Protein AF-A0A9P7XEL8-F1 (afdb_monomer)

Mean predicted aligned error: 13.08 Å

Foldseek 3Di:
DDDDDDDDDDDDDDDDDDDDDDDPDDD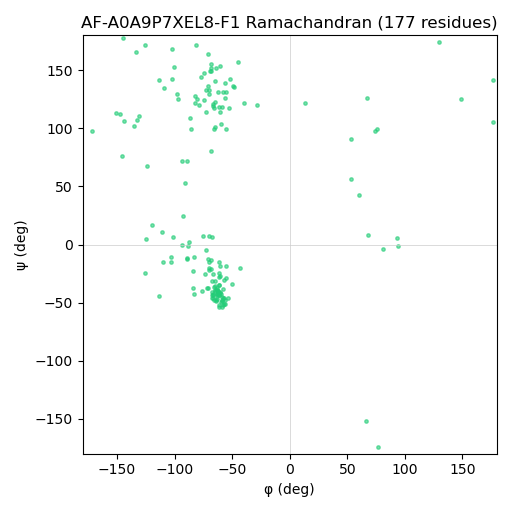DPPPDPDDDDDPVVVVVVCVVVVLLVLLVVQADQEDVRLVQQLVQFDPQLDGVPADQDAAAVADQPPGRNVVLVSNLSNLVCLQCVSYDVVSPNVVPVPCCRPVHPSSVVSSVSNVVNQVVQAFPDPCLVAVGCPDPDPRNRPGTHRGYNHD

Radius of gyration: 31.38 Å; Cα contacts (8 Å, |Δi|>4): 184; chains: 1; bounding box: 44×53×95 Å

Sequence (179 aa):
MMLSTSRWSNAKTAVVALLASVPAICASKSSKPSSSPSPASDLISLYKTRIPIIAEGYPVNGSEQLNIWINSFNSNGTYSGVDYTTGCTARTANWPAEVHWVDTVSLAAAYIDAYPHNASLTDKAPNDFIGNATVKNVTDSAMNYWFANDFTDLDCLDDGGTVGGNCTCGTPGFWNENW

pLDDT: mean 80.3, std 20.78, range [32.62, 98.56]

Nearest PDB structures (foldseek):
  7r2x-assembly1_A  TM=9.053E-01  e=2.436E-10  Paradendryphiella salina

Structure (mmCIF, N/CA/C/O backbone):
data_AF-A0A9P7XEL8-F1
#
_entry.id   AF-A0A9P7XEL8-F1
#
loop_
_atom_site.group_PDB
_atom_site.id
_atom_site.type_symbol
_atom_site.label_atom_id
_atom_site.label_alt_id
_atom_site.label_comp_id
_atom_site.label_asym_id
_atom_site.label_entity_id
_atom_site.label_seq_id
_atom_site.pdbx_PDB_ins_code
_atom_site.Cartn_x
_atom_site.Cartn_y
_atom_site.Cartn_z
_atom_site.occupancy
_atom_site.B_iso_or_equiv
_atom_site.auth_seq_id
_atom_site.auth_comp_id
_atom_site.auth_asym_id
_atom_site.auth_atom_id
_atom_site.pdbx_PDB_model_num
ATOM 1 N N . MET A 1 1 ? 17.011 27.500 -70.340 1.00 37.12 1 MET A N 1
ATOM 2 C CA . MET A 1 1 ? 17.299 26.642 -71.507 1.00 37.12 1 MET A CA 1
ATOM 3 C C . MET A 1 1 ? 16.587 25.316 -71.266 1.00 37.12 1 MET A C 1
ATOM 5 O O . MET A 1 1 ? 16.813 24.726 -70.224 1.00 37.12 1 MET A O 1
ATOM 9 N N . MET A 1 2 ? 15.693 24.949 -72.191 1.00 40.78 2 MET A N 1
ATOM 10 C CA . MET A 1 2 ? 14.882 23.717 -72.294 1.00 40.78 2 MET A CA 1
ATOM 11 C C . MET A 1 2 ? 13.677 23.511 -71.345 1.00 40.78 2 MET A C 1
ATOM 13 O O . MET A 1 2 ? 13.785 23.030 -70.225 1.00 40.78 2 MET A O 1
ATOM 17 N N . LEU A 1 3 ? 12.503 23.839 -71.905 1.00 40.12 3 LEU A N 1
ATOM 18 C CA . LEU A 1 3 ? 11.191 23.218 -71.677 1.00 40.12 3 LEU A CA 1
ATOM 19 C C . LEU A 1 3 ? 11.172 21.789 -72.257 1.00 40.12 3 LEU A C 1
ATOM 21 O O . LEU A 1 3 ? 11.767 21.595 -73.313 1.00 40.12 3 LEU A O 1
ATOM 25 N N . SER A 1 4 ? 10.409 20.851 -71.675 1.00 36.00 4 SER A N 1
ATOM 26 C CA . SER A 1 4 ? 9.722 19.765 -72.421 1.00 36.00 4 SER A CA 1
ATOM 27 C C . SER A 1 4 ? 8.777 18.988 -71.479 1.00 36.00 4 SER A C 1
ATOM 29 O O . SER A 1 4 ? 9.236 18.326 -70.560 1.00 36.00 4 SER A O 1
ATOM 31 N N . THR A 1 5 ? 7.473 19.283 -71.458 1.00 42.16 5 THR A N 1
ATOM 32 C CA . THR A 1 5 ? 6.347 18.616 -72.164 1.00 42.16 5 THR A CA 1
ATOM 33 C C . THR A 1 5 ? 5.995 17.183 -71.742 1.00 42.16 5 THR A C 1
ATOM 35 O O . THR A 1 5 ? 6.794 16.257 -71.827 1.00 42.16 5 THR A O 1
ATOM 38 N N . SER A 1 6 ? 4.710 17.054 -71.412 1.00 41.31 6 SER A N 1
ATOM 39 C CA . SER A 1 6 ? 3.854 15.880 -71.231 1.00 41.31 6 SER A CA 1
ATOM 40 C C . SER A 1 6 ? 3.966 14.783 -72.295 1.00 41.31 6 SER A C 1
ATOM 42 O O . SER A 1 6 ? 4.222 15.078 -73.460 1.00 41.31 6 SER A O 1
ATOM 44 N N . ARG A 1 7 ? 3.588 13.545 -71.922 1.00 42.78 7 ARG A N 1
ATOM 45 C CA . ARG A 1 7 ? 2.827 12.625 -72.794 1.00 42.78 7 ARG A CA 1
ATOM 46 C C . ARG A 1 7 ? 1.879 11.722 -71.997 1.00 42.78 7 ARG A C 1
ATOM 48 O O . ARG A 1 7 ? 2.302 10.820 -71.285 1.00 42.78 7 ARG A O 1
ATOM 55 N N . TRP A 1 8 ? 0.583 11.951 -72.192 1.00 32.62 8 TRP A N 1
ATOM 56 C CA . TRP A 1 8 ? -0.444 10.912 -72.156 1.00 32.62 8 TRP A CA 1
ATOM 57 C C . TRP A 1 8 ? -0.362 10.063 -73.429 1.00 32.62 8 TRP A C 1
ATOM 59 O O . TRP A 1 8 ? -0.090 10.607 -74.502 1.00 32.62 8 TRP A O 1
ATOM 69 N N . SER A 1 9 ? -0.685 8.771 -73.311 1.00 35.25 9 SER A N 1
ATOM 70 C CA . SER A 1 9 ? -1.666 8.025 -74.131 1.00 35.25 9 SER A CA 1
ATOM 71 C C . SER A 1 9 ? -1.256 6.557 -74.269 1.00 35.25 9 SER A C 1
ATOM 73 O O . SER A 1 9 ? -0.170 6.259 -74.757 1.00 35.25 9 SER A O 1
ATOM 75 N N . ASN A 1 10 ? -2.148 5.634 -73.899 1.00 37.50 10 ASN A N 1
ATOM 76 C CA . ASN A 1 10 ? -2.859 4.802 -74.879 1.00 37.50 10 ASN A CA 1
ATOM 77 C C . ASN A 1 10 ? -3.752 3.779 -74.168 1.00 37.50 10 ASN A C 1
ATOM 79 O O . ASN A 1 10 ? -3.291 2.759 -73.663 1.00 37.50 10 ASN A O 1
ATOM 83 N N . ALA A 1 11 ? -5.055 4.051 -74.195 1.00 42.00 11 ALA A N 1
ATOM 84 C CA . ALA A 1 11 ? -6.084 3.040 -74.038 1.00 42.00 11 ALA A CA 1
ATOM 85 C C . ALA A 1 11 ? -6.149 2.196 -75.321 1.00 42.00 11 ALA A C 1
ATOM 87 O O . ALA A 1 11 ? -6.208 2.743 -76.424 1.00 42.00 11 ALA A O 1
ATOM 88 N N . LYS A 1 12 ? -6.182 0.869 -75.181 1.00 40.25 12 LYS A N 1
ATOM 89 C CA . LYS A 1 12 ? -6.719 -0.028 -76.205 1.00 40.25 12 LYS A CA 1
ATOM 90 C C . LYS A 1 12 ? -7.683 -1.008 -75.557 1.00 40.25 12 LYS A C 1
ATOM 92 O O . LYS A 1 12 ? -7.306 -1.883 -74.789 1.00 40.25 12 LYS A O 1
ATOM 97 N N . THR A 1 13 ? -8.939 -0.784 -75.901 1.00 40.97 13 THR A N 1
ATOM 98 C CA . THR A 1 13 ? -10.106 -1.641 -75.762 1.00 40.97 13 THR A CA 1
ATOM 99 C C . THR A 1 13 ? -9.842 -3.052 -76.287 1.00 40.97 13 THR A C 1
ATOM 101 O O . THR A 1 13 ? -9.345 -3.209 -77.401 1.00 40.97 13 THR A O 1
ATOM 104 N N . ALA A 1 14 ? -10.284 -4.065 -75.543 1.00 42.06 14 ALA A N 1
ATOM 105 C CA . ALA A 1 14 ? -10.719 -5.336 -76.112 1.00 42.06 14 ALA A CA 1
ATOM 106 C C . ALA A 1 14 ? -11.899 -5.861 -75.284 1.00 42.06 14 ALA A C 1
ATOM 108 O O . ALA A 1 14 ? -11.748 -6.285 -74.142 1.00 42.06 14 ALA A O 1
ATOM 109 N N . VAL A 1 15 ? -13.088 -5.763 -75.877 1.00 40.22 15 VAL A N 1
ATOM 110 C CA . VAL A 1 15 ? -14.322 -6.400 -75.418 1.00 40.22 15 VAL A CA 1
ATOM 111 C C . VAL A 1 15 ? -14.286 -7.837 -75.923 1.00 40.22 15 VAL A C 1
ATOM 113 O O . VAL A 1 15 ? -14.216 -8.048 -77.131 1.00 40.22 15 VAL A O 1
ATOM 116 N N . VAL A 1 16 ? -14.366 -8.816 -75.025 1.00 42.72 16 VAL A N 1
ATOM 117 C CA . VAL A 1 16 ? -14.738 -10.188 -75.384 1.00 42.72 16 VAL A CA 1
ATOM 118 C C . VAL A 1 16 ? -15.785 -10.658 -74.384 1.00 42.72 16 VAL A C 1
ATOM 120 O O . VAL A 1 16 ? -15.494 -10.900 -73.216 1.00 42.72 16 VAL A O 1
ATOM 123 N N . ALA A 1 17 ? -17.022 -10.746 -74.864 1.00 43.41 17 ALA A N 1
ATOM 124 C CA . ALA A 1 17 ? -18.105 -11.445 -74.198 1.00 43.41 17 ALA A CA 1
ATOM 125 C C . ALA A 1 17 ? -17.989 -12.942 -74.514 1.00 43.41 17 ALA A C 1
ATOM 127 O O . ALA A 1 17 ? -17.931 -13.324 -75.682 1.00 43.41 17 ALA A O 1
ATOM 128 N N . LEU A 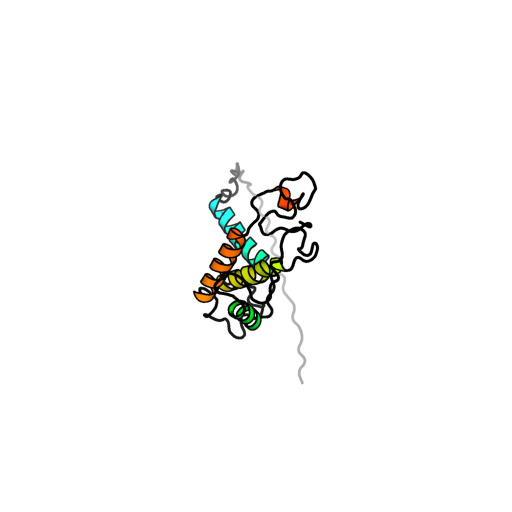1 18 ? -17.996 -13.779 -73.479 1.00 40.59 18 LEU A N 1
ATOM 129 C CA . LEU A 1 18 ? -18.208 -15.220 -73.588 1.00 40.59 18 LEU A CA 1
ATOM 130 C C . LEU A 1 18 ? -19.194 -15.633 -72.493 1.00 40.59 18 LEU A C 1
ATOM 132 O O . LEU A 1 18 ? -18.864 -15.714 -71.314 1.00 40.59 18 LEU A O 1
ATOM 136 N N . LEU A 1 19 ? -20.439 -15.835 -72.918 1.00 41.44 19 LEU A N 1
ATOM 137 C CA . LEU A 1 19 ? -21.469 -16.561 -72.188 1.00 41.44 19 LEU A CA 1
ATOM 138 C C . LEU A 1 19 ? -21.144 -18.056 -72.272 1.00 41.44 19 LEU A C 1
ATOM 140 O O . LEU A 1 19 ? -21.065 -18.571 -73.383 1.00 41.44 19 LEU A O 1
ATOM 144 N N . ALA A 1 20 ? -21.015 -18.744 -71.133 1.00 41.59 20 ALA A N 1
ATOM 145 C CA . ALA A 1 20 ? -21.653 -20.046 -70.894 1.00 41.59 20 ALA A CA 1
ATOM 146 C C . ALA A 1 20 ? -21.274 -20.666 -69.537 1.00 41.59 20 ALA A C 1
ATOM 148 O O . ALA A 1 20 ? -20.115 -20.705 -69.136 1.00 41.59 20 ALA A O 1
ATOM 149 N N . SER A 1 21 ? -22.294 -21.287 -68.940 1.00 45.59 21 SER A N 1
ATOM 150 C CA . SER A 1 21 ? -22.289 -22.290 -67.867 1.00 45.59 21 SER A CA 1
ATOM 151 C C . SER A 1 21 ? -22.018 -21.811 -66.436 1.00 45.59 21 SER A C 1
ATOM 153 O O . SER A 1 21 ? -20.892 -21.648 -65.983 1.00 45.59 21 SER A O 1
ATOM 155 N N . VAL A 1 22 ? -23.119 -21.661 -65.697 1.00 53.84 22 VAL A N 1
ATOM 156 C CA . VAL A 1 22 ? -23.159 -21.646 -64.233 1.00 53.84 22 VAL A CA 1
ATOM 157 C C . VAL A 1 22 ? -23.074 -23.099 -63.751 1.00 53.84 22 VAL A C 1
ATOM 159 O O . VAL A 1 22 ? -23.975 -23.876 -64.076 1.00 53.84 22 VAL A O 1
ATOM 162 N N . PRO A 1 23 ? -22.071 -23.500 -62.955 1.00 50.44 23 PRO A N 1
ATOM 163 C CA . PRO A 1 23 ? -22.206 -24.671 -62.111 1.00 50.44 23 PRO A CA 1
ATOM 164 C C . PRO A 1 23 ? -22.988 -24.268 -60.857 1.00 50.44 23 PRO A C 1
ATOM 166 O O . PRO A 1 23 ? -22.611 -23.344 -60.136 1.00 50.44 23 PRO A O 1
ATOM 169 N N . ALA A 1 24 ? -24.081 -24.977 -60.587 1.00 53.50 24 ALA A N 1
ATOM 170 C CA . ALA A 1 24 ? -24.737 -24.945 -59.290 1.00 53.50 24 ALA A CA 1
ATOM 171 C C . ALA A 1 24 ? -23.781 -25.543 -58.244 1.00 53.50 24 ALA A C 1
ATOM 173 O O . ALA A 1 24 ? -23.633 -26.760 -58.154 1.00 53.50 24 ALA A O 1
ATOM 174 N N . ILE A 1 25 ? -23.109 -24.692 -57.465 1.00 51.78 25 ILE A N 1
ATOM 175 C CA . ILE A 1 25 ? -22.385 -25.130 -56.270 1.00 51.78 25 ILE A CA 1
ATOM 176 C C . ILE A 1 25 ? -23.390 -25.150 -55.121 1.00 51.78 25 ILE A C 1
ATOM 178 O O . ILE A 1 25 ? -23.751 -24.123 -54.547 1.00 51.78 25 ILE A O 1
ATOM 182 N N . CYS A 1 26 ? -23.876 -26.354 -54.834 1.00 41.00 26 CYS A N 1
ATOM 183 C CA . CYS A 1 26 ? -24.632 -26.672 -53.637 1.00 41.00 26 CYS A CA 1
ATOM 184 C C . CYS A 1 26 ? -23.841 -26.311 -52.369 1.00 41.00 26 CYS A C 1
ATOM 186 O O . CYS A 1 26 ? -22.660 -26.622 -52.255 1.00 41.00 26 CYS A O 1
ATOM 188 N N . ALA A 1 27 ? -24.563 -25.751 -51.396 1.00 46.28 27 ALA A N 1
ATOM 189 C CA . ALA A 1 27 ? -24.280 -25.787 -49.963 1.00 46.28 27 ALA A CA 1
ATOM 190 C C . ALA A 1 27 ? -22.876 -25.332 -49.519 1.00 46.28 27 ALA A C 1
ATOM 192 O O . ALA A 1 27 ? -21.973 -26.135 -49.279 1.00 46.28 27 ALA A O 1
ATOM 193 N N . SER A 1 28 ? -22.744 -24.037 -49.228 1.00 46.53 28 SER A N 1
ATOM 194 C CA . SER A 1 28 ? -21.802 -23.583 -48.209 1.00 46.53 28 SER A CA 1
ATOM 195 C C . SER A 1 28 ? -22.184 -24.242 -46.880 1.00 46.53 28 SER A C 1
ATOM 197 O O . SER A 1 28 ? -23.149 -23.859 -46.218 1.00 46.53 28 SER A O 1
ATOM 199 N N . LYS A 1 29 ? -21.427 -25.271 -46.477 1.00 52.03 29 LYS A N 1
ATOM 200 C CA . LYS A 1 29 ? -21.385 -25.680 -45.073 1.00 52.03 29 LYS A CA 1
ATOM 201 C C . LYS A 1 29 ? -21.061 -24.419 -44.283 1.00 52.03 29 LYS A C 1
ATOM 203 O O . LYS A 1 29 ? -20.002 -23.831 -44.486 1.00 52.03 29 LYS A O 1
ATOM 208 N N . SER A 1 30 ? -21.981 -24.000 -43.419 1.00 51.97 30 SER A N 1
ATOM 209 C CA . SER A 1 30 ? -21.686 -23.026 -42.378 1.00 51.97 30 SER A CA 1
ATOM 210 C C . SER A 1 30 ? -20.514 -23.588 -41.576 1.00 51.97 30 SER A C 1
ATOM 212 O O . SER A 1 30 ? -20.674 -24.502 -40.766 1.00 51.97 30 SER A O 1
ATOM 214 N N . SER A 1 31 ? -19.302 -23.115 -41.868 1.00 55.50 31 SER A N 1
ATOM 215 C CA . SER A 1 31 ? -18.184 -23.274 -40.959 1.00 55.50 31 SER A CA 1
ATOM 216 C C . SER A 1 31 ? -18.553 -22.438 -39.747 1.00 55.50 31 SER A C 1
ATOM 218 O O . SER A 1 31 ? -18.467 -21.209 -39.778 1.00 55.50 31 SER A O 1
ATOM 220 N N . LYS A 1 32 ? -19.051 -23.125 -38.718 1.00 53.62 32 LYS A N 1
ATOM 221 C CA . LYS A 1 32 ? -19.232 -22.588 -37.374 1.00 53.62 32 LYS A CA 1
ATOM 222 C C . LYS A 1 32 ? -18.005 -21.718 -37.061 1.00 53.62 32 LYS A C 1
ATOM 224 O O . LYS A 1 32 ? -16.891 -22.239 -37.177 1.00 53.62 32 LYS A O 1
ATOM 229 N N . PRO A 1 33 ? -18.161 -20.419 -36.747 1.00 53.12 33 PRO A N 1
ATOM 230 C CA . PRO A 1 33 ? -17.018 -19.612 -36.379 1.00 53.12 33 PRO A CA 1
ATOM 231 C C . PRO A 1 33 ? -16.344 -20.265 -35.179 1.00 53.12 33 PRO A C 1
ATOM 233 O O . PRO A 1 33 ? -17.023 -20.687 -34.241 1.00 53.12 33 PRO A O 1
ATOM 236 N N . SER A 1 34 ? -15.028 -20.403 -35.326 1.00 56.91 34 SER A N 1
ATOM 237 C CA . SER A 1 34 ? -13.979 -20.513 -34.318 1.00 56.91 34 SER A CA 1
ATOM 238 C C . SER A 1 34 ? -14.450 -20.785 -32.890 1.00 56.91 34 SER A C 1
ATOM 240 O O . SER A 1 34 ? -15.170 -19.981 -32.305 1.00 56.91 34 SER A O 1
ATOM 242 N N . SER A 1 35 ? -13.959 -21.891 -32.324 1.00 62.22 35 SER A N 1
ATOM 243 C CA . SER A 1 35 ? -13.973 -22.197 -30.890 1.00 62.22 35 SER A CA 1
ATOM 244 C C . SER A 1 35 ? -13.945 -20.925 -30.043 1.00 62.22 35 SER A C 1
ATOM 246 O O . SER A 1 35 ? -12.997 -20.141 -30.150 1.00 62.22 35 SER A O 1
ATOM 248 N N . SER A 1 36 ? -14.979 -20.731 -29.222 1.00 66.62 36 SER A N 1
ATOM 249 C CA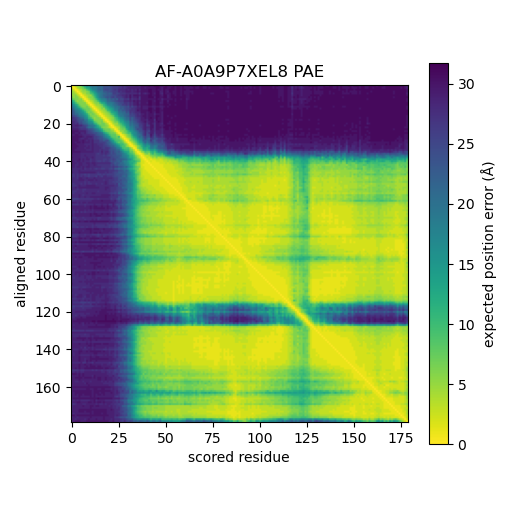 . SER A 1 36 ? -14.954 -19.743 -28.148 1.00 66.62 36 SER A CA 1
ATOM 250 C C . SER A 1 36 ? -13.653 -19.925 -27.361 1.00 66.62 36 SER A C 1
ATOM 252 O O . SER A 1 36 ? -13.282 -21.081 -27.107 1.00 66.62 36 SER A O 1
ATOM 254 N N . PRO A 1 37 ? -12.940 -18.836 -27.022 1.00 70.25 37 PRO A N 1
ATOM 255 C CA . PRO A 1 37 ? -11.740 -18.953 -26.218 1.00 70.25 37 PRO A CA 1
ATOM 256 C C . PRO A 1 37 ? -12.055 -19.759 -24.955 1.00 70.25 37 PRO A C 1
ATOM 258 O O . PRO A 1 37 ? -13.154 -19.709 -24.404 1.00 70.25 37 PRO A O 1
ATOM 261 N N . SER A 1 38 ? -11.106 -20.593 -24.543 1.00 83.44 38 SER A N 1
ATOM 262 C CA . SER A 1 38 ? -11.223 -21.302 -23.274 1.00 83.44 38 SER A CA 1
ATOM 263 C C . SER A 1 38 ? -11.311 -20.294 -22.117 1.00 83.44 38 SER A C 1
ATOM 265 O O . SER A 1 38 ? -10.698 -19.224 -22.208 1.00 83.44 38 SER A O 1
ATOM 267 N N . PRO A 1 39 ? -11.938 -20.658 -20.987 1.00 87.88 39 PRO A N 1
ATOM 268 C CA . PRO A 1 39 ? -11.899 -19.832 -19.782 1.00 87.88 39 PRO A CA 1
ATOM 269 C C . PRO A 1 39 ? -10.472 -19.406 -19.388 1.00 87.88 39 PRO A C 1
ATOM 271 O O . PRO A 1 39 ? -10.254 -18.287 -18.940 1.00 87.88 39 PRO A O 1
ATOM 274 N N . ALA A 1 40 ? -9.466 -20.257 -19.625 1.00 90.06 40 ALA A N 1
ATOM 275 C CA . ALA A 1 40 ? -8.065 -19.930 -19.359 1.00 90.06 40 ALA A CA 1
ATOM 276 C C . ALA A 1 40 ? -7.519 -18.817 -20.276 1.00 90.06 40 ALA A C 1
ATOM 278 O O . ALA A 1 40 ? -6.839 -17.906 -19.810 1.00 90.06 40 ALA A O 1
ATOM 279 N N . SER A 1 41 ? -7.824 -18.859 -21.576 1.00 90.44 41 SER A N 1
ATOM 280 C CA . SER A 1 41 ? -7.427 -17.795 -22.511 1.00 90.44 41 SER A CA 1
ATOM 281 C C . SER A 1 41 ? -8.154 -16.476 -22.245 1.00 90.44 41 SER A C 1
ATOM 283 O O . SER A 1 41 ? -7.559 -15.415 -22.440 1.00 90.44 41 SER A O 1
ATOM 285 N N . ASP A 1 42 ? -9.393 -16.530 -21.751 1.00 92.62 42 ASP A N 1
ATOM 286 C CA . ASP A 1 42 ? -10.127 -15.336 -21.322 1.00 92.62 42 ASP A CA 1
ATOM 287 C C . ASP A 1 42 ? -9.477 -14.697 -20.093 1.00 92.62 42 ASP A C 1
ATOM 289 O O . ASP A 1 42 ? -9.221 -13.495 -20.095 1.00 92.62 42 ASP A O 1
ATOM 293 N N . LEU A 1 43 ? -9.113 -15.493 -19.082 1.00 92.81 43 LEU A N 1
ATOM 294 C CA . LEU A 1 43 ? -8.405 -14.998 -17.896 1.00 92.81 43 LEU A CA 1
ATOM 295 C C . LEU A 1 43 ? -7.050 -14.375 -18.245 1.00 92.81 43 LEU A C 1
ATOM 297 O O . LEU A 1 43 ? -6.717 -13.313 -17.727 1.00 92.81 43 LEU A O 1
ATOM 301 N N . ILE A 1 44 ? -6.286 -14.983 -19.158 1.00 93.19 44 ILE A N 1
ATOM 302 C CA . ILE A 1 44 ? -5.022 -14.405 -19.643 1.00 93.19 44 ILE A CA 1
ATOM 303 C C . ILE A 1 44 ? -5.272 -13.067 -20.346 1.00 93.19 44 ILE A C 1
ATOM 305 O O . ILE A 1 44 ? -4.493 -12.128 -20.180 1.00 93.19 44 ILE A O 1
ATOM 309 N N . SER A 1 45 ? -6.343 -12.972 -21.133 1.00 93.00 45 SER A N 1
ATOM 310 C CA . SER A 1 45 ? -6.690 -11.742 -21.850 1.00 93.00 45 SER A CA 1
ATOM 311 C C . SER A 1 45 ? -7.102 -10.642 -20.871 1.00 93.00 45 SER A C 1
ATOM 313 O O . SER A 1 45 ? -6.578 -9.534 -20.945 1.00 93.00 45 SER A O 1
ATOM 315 N N . LEU A 1 46 ? -7.951 -10.968 -19.890 1.00 92.81 46 LEU A N 1
ATOM 316 C CA . LEU A 1 46 ? -8.322 -10.062 -18.803 1.00 92.81 46 LEU A CA 1
ATOM 317 C C . LEU A 1 46 ? -7.101 -9.602 -18.013 1.00 92.81 46 LEU A C 1
ATOM 319 O O . LEU A 1 46 ? -6.960 -8.407 -17.788 1.00 92.81 46 LEU A O 1
ATOM 323 N N . TYR A 1 47 ? -6.202 -10.512 -17.640 1.00 90.50 47 TYR A N 1
ATOM 324 C CA . TYR A 1 47 ? -4.972 -10.171 -16.928 1.00 90.50 47 TYR A CA 1
ATOM 325 C C . TYR A 1 47 ? -4.129 -9.161 -17.718 1.00 90.50 47 TYR A C 1
ATOM 327 O O . TYR A 1 47 ? -3.786 -8.098 -17.204 1.00 90.50 47 TYR A O 1
ATOM 335 N N . LYS A 1 48 ? -3.864 -9.452 -18.999 1.00 89.56 48 LYS A N 1
ATOM 336 C CA . LYS A 1 48 ? -3.064 -8.583 -19.876 1.00 89.56 48 LYS A CA 1
ATOM 337 C C . LYS A 1 48 ? -3.683 -7.204 -20.079 1.00 89.56 48 LYS A C 1
ATOM 339 O O . LYS A 1 48 ? -2.949 -6.235 -20.215 1.00 89.56 48 LYS A O 1
ATOM 344 N N . THR A 1 49 ? -5.009 -7.110 -20.121 1.00 91.69 49 THR A N 1
ATOM 345 C CA . THR A 1 49 ? -5.698 -5.830 -20.314 1.00 91.69 49 THR A CA 1
ATOM 346 C C . THR A 1 49 ? -5.869 -5.060 -19.007 1.00 91.69 49 THR A C 1
ATOM 348 O O . THR A 1 49 ? -5.762 -3.841 -19.006 1.00 91.69 49 THR A O 1
ATOM 351 N N . ARG A 1 50 ? -6.136 -5.737 -17.886 1.00 93.75 50 ARG A N 1
ATOM 352 C CA . ARG A 1 50 ? -6.464 -5.077 -16.615 1.00 93.75 50 ARG A CA 1
ATOM 353 C C . ARG A 1 50 ? -5.251 -4.491 -15.913 1.00 93.75 50 ARG A C 1
ATOM 355 O O . ARG A 1 50 ? -5.370 -3.400 -15.376 1.00 93.75 50 ARG A O 1
ATOM 362 N N . ILE A 1 51 ? -4.114 -5.183 -15.922 1.00 91.88 51 ILE A N 1
ATOM 363 C CA . ILE A 1 51 ? -2.926 -4.741 -15.181 1.00 91.88 51 ILE A CA 1
ATOM 364 C C . ILE A 1 51 ? -2.427 -3.354 -15.636 1.00 91.88 51 ILE A C 1
ATOM 366 O O . ILE A 1 51 ? -2.281 -2.494 -14.770 1.00 91.88 51 ILE A O 1
ATOM 370 N N . PRO A 1 52 ? -2.250 -3.070 -16.944 1.00 87.81 52 PRO A N 1
ATOM 371 C CA . PRO A 1 52 ? -1.842 -1.735 -17.386 1.00 87.81 52 PRO A CA 1
ATOM 372 C C . PRO A 1 52 ? -2.875 -0.653 -17.050 1.00 87.81 52 PRO A C 1
ATOM 374 O O . PRO A 1 52 ? -2.504 0.424 -16.605 1.00 87.81 52 PRO A O 1
ATOM 377 N N . ILE A 1 53 ? -4.175 -0.956 -17.181 1.00 90.88 53 ILE A N 1
ATOM 378 C CA . ILE A 1 53 ? -5.258 -0.015 -16.835 1.00 90.88 53 ILE A CA 1
ATOM 379 C C . ILE A 1 53 ? -5.222 0.341 -15.346 1.00 90.88 53 ILE A C 1
ATOM 381 O O . ILE A 1 53 ? -5.435 1.492 -14.978 1.00 90.88 53 ILE A O 1
ATOM 385 N N . ILE A 1 54 ? -4.962 -0.643 -14.481 1.00 91.25 54 ILE A N 1
ATOM 386 C CA . ILE A 1 54 ? -4.801 -0.397 -13.047 1.00 91.25 54 ILE A CA 1
ATOM 387 C C . ILE A 1 54 ? -3.573 0.485 -12.820 1.00 91.25 54 ILE A C 1
ATOM 389 O O . ILE A 1 54 ? -3.697 1.499 -12.147 1.00 91.25 54 ILE A O 1
ATOM 393 N N . ALA A 1 55 ? -2.424 0.154 -13.416 1.00 90.00 55 ALA A N 1
ATOM 394 C CA . ALA A 1 55 ? -1.199 0.942 -13.271 1.00 90.00 55 ALA A CA 1
ATOM 395 C C . ALA A 1 55 ? -1.373 2.403 -13.731 1.00 90.00 55 ALA A C 1
ATOM 397 O O . ALA A 1 55 ? -0.889 3.316 -13.068 1.00 90.00 55 ALA A O 1
ATOM 398 N N . GLU A 1 56 ? -2.118 2.650 -14.812 1.00 87.94 56 GLU A N 1
ATOM 399 C CA . GLU A 1 56 ? -2.454 4.002 -15.286 1.00 87.94 56 GLU A CA 1
ATOM 400 C C . GLU A 1 56 ? -3.268 4.822 -14.268 1.00 87.94 56 GLU A C 1
ATOM 402 O O . GLU A 1 56 ? -3.156 6.048 -14.247 1.00 87.94 56 GLU A O 1
ATOM 407 N N . GLY A 1 57 ? -4.048 4.168 -13.400 1.00 90.31 57 GLY A N 1
ATOM 408 C CA . GLY A 1 57 ? -4.773 4.816 -12.303 1.00 90.31 57 GLY A CA 1
ATOM 409 C C . GLY A 1 57 ? -3.874 5.336 -11.175 1.00 90.31 57 GLY A C 1
ATOM 410 O O . GLY A 1 57 ? -4.318 6.163 -10.383 1.00 90.31 57 GLY A O 1
ATOM 411 N N . TYR A 1 58 ? -2.611 4.902 -11.132 1.00 90.81 58 TYR A N 1
ATOM 412 C CA . TYR A 1 58 ? -1.621 5.277 -10.119 1.00 90.81 58 TYR A CA 1
ATOM 413 C C . TYR A 1 58 ? -0.370 5.863 -10.788 1.00 90.81 58 TYR A C 1
ATOM 415 O O . TYR A 1 58 ? 0.691 5.233 -10.793 1.00 90.81 58 TYR A O 1
ATOM 423 N N . PRO A 1 59 ? -0.473 7.046 -11.419 1.00 86.31 59 PRO A N 1
ATOM 424 C CA . PRO A 1 59 ? 0.630 7.624 -12.170 1.00 86.31 59 PRO A CA 1
ATOM 425 C C . PRO A 1 59 ? 1.813 7.970 -11.261 1.00 86.31 59 PRO A C 1
ATOM 427 O O . PRO A 1 59 ? 1.646 8.520 -10.172 1.00 86.31 59 PRO A O 1
ATOM 430 N N . VAL A 1 60 ? 3.021 7.714 -11.761 1.00 84.31 60 VAL A N 1
ATOM 431 C CA . VAL A 1 60 ? 4.283 8.040 -11.084 1.00 84.31 60 VAL A CA 1
ATOM 43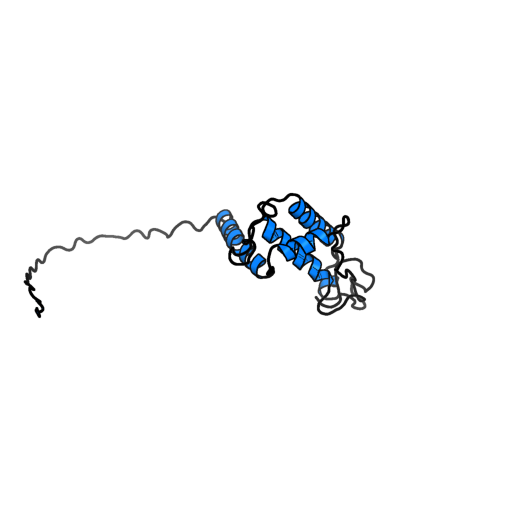2 C C . VAL A 1 60 ? 5.047 9.114 -11.844 1.00 84.31 60 VAL A C 1
ATOM 434 O O . VAL A 1 60 ? 5.121 9.105 -13.073 1.00 84.31 60 VAL A O 1
ATOM 437 N N . ASN A 1 61 ? 5.673 10.024 -11.106 1.00 84.81 61 ASN A N 1
ATOM 438 C CA . ASN A 1 61 ? 6.558 11.062 -11.625 1.00 84.81 61 ASN A CA 1
ATOM 439 C C . ASN A 1 61 ? 8.016 10.569 -11.665 1.00 84.81 61 ASN A C 1
ATOM 441 O O . ASN A 1 61 ? 8.929 11.175 -11.107 1.00 84.81 61 ASN A O 1
ATOM 445 N N . GLY A 1 62 ? 8.207 9.412 -12.296 1.00 79.81 62 GLY A N 1
ATOM 446 C CA . GLY A 1 62 ? 9.501 8.772 -12.503 1.00 79.81 62 GLY A CA 1
ATOM 447 C C . GLY A 1 62 ? 10.108 8.052 -11.296 1.00 79.81 62 GLY A C 1
ATOM 448 O O . GLY A 1 62 ? 9.489 7.870 -10.248 1.00 79.81 62 GLY A O 1
ATOM 449 N N . SER A 1 63 ? 11.343 7.577 -11.476 1.00 83.75 63 SER A N 1
ATOM 450 C CA . SER A 1 63 ? 12.012 6.653 -10.545 1.00 83.75 63 SER A CA 1
ATOM 451 C C . SER A 1 63 ? 12.403 7.275 -9.201 1.00 83.75 63 SER A C 1
ATOM 453 O O . SER A 1 63 ? 12.555 6.554 -8.214 1.00 83.75 63 SER A O 1
ATOM 455 N N . GLU A 1 64 ? 12.544 8.599 -9.124 1.00 85.88 64 GLU A N 1
ATOM 456 C CA . GLU A 1 64 ? 12.816 9.308 -7.869 1.00 85.88 64 GLU A CA 1
ATOM 457 C C . GLU A 1 64 ? 11.667 9.134 -6.869 1.00 85.88 64 GLU A C 1
ATOM 459 O O . GLU A 1 64 ? 11.910 8.820 -5.704 1.00 85.88 64 GLU A O 1
ATOM 464 N N . GLN A 1 65 ? 10.418 9.230 -7.334 1.00 88.50 65 GLN A N 1
ATOM 465 C CA . GLN A 1 65 ? 9.242 9.041 -6.487 1.00 88.50 65 GLN A CA 1
ATOM 466 C C . GLN A 1 65 ? 9.166 7.616 -5.920 1.00 88.50 65 GLN A C 1
ATOM 468 O O . GLN A 1 65 ? 8.937 7.441 -4.726 1.00 88.50 65 GLN A O 1
ATOM 473 N N . LEU A 1 66 ? 9.449 6.601 -6.743 1.00 90.19 66 LEU A N 1
ATOM 474 C CA . LEU A 1 66 ? 9.507 5.206 -6.290 1.00 90.19 66 LEU A CA 1
ATOM 475 C C . LEU A 1 66 ? 10.566 5.007 -5.195 1.00 90.19 66 LEU A C 1
ATOM 477 O O . LEU A 1 66 ? 10.314 4.341 -4.192 1.00 90.19 66 LEU A O 1
ATOM 481 N N . ASN A 1 67 ? 11.741 5.622 -5.355 1.00 90.75 67 ASN A N 1
ATOM 482 C CA . ASN A 1 67 ? 12.797 5.565 -4.345 1.00 90.75 67 ASN A CA 1
ATOM 483 C C . ASN A 1 67 ? 12.400 6.268 -3.043 1.00 90.75 67 ASN A C 1
ATOM 485 O O . ASN A 1 67 ? 12.754 5.786 -1.969 1.00 90.75 67 ASN A O 1
ATOM 489 N N . ILE A 1 68 ? 11.656 7.377 -3.110 1.00 92.88 68 ILE A N 1
ATOM 490 C CA . ILE A 1 68 ? 11.116 8.044 -1.916 1.00 92.88 68 ILE A CA 1
ATOM 491 C C . ILE A 1 68 ? 10.226 7.079 -1.126 1.00 92.88 68 ILE A C 1
ATOM 493 O O . ILE A 1 68 ? 10.393 6.972 0.087 1.00 92.88 68 ILE A O 1
ATOM 497 N N . TRP A 1 69 ? 9.343 6.336 -1.795 1.00 94.81 69 TRP A N 1
ATOM 498 C CA . TRP A 1 69 ? 8.459 5.367 -1.138 1.00 94.81 69 TRP A CA 1
ATOM 499 C C . TRP A 1 69 ? 9.207 4.174 -0.542 1.00 94.81 69 TRP A C 1
ATOM 501 O O . TRP A 1 69 ? 8.928 3.771 0.583 1.00 94.81 69 TRP A O 1
ATOM 511 N N . ILE A 1 70 ? 10.209 3.637 -1.244 1.00 94.88 70 ILE A N 1
ATOM 512 C CA . ILE A 1 70 ? 11.066 2.577 -0.689 1.00 94.88 70 ILE A CA 1
ATOM 513 C C . ILE A 1 70 ? 11.803 3.077 0.558 1.00 94.88 70 ILE A C 1
ATOM 515 O O . ILE A 1 70 ? 11.871 2.369 1.558 1.00 94.88 70 ILE A O 1
ATOM 519 N N . ASN A 1 71 ? 12.335 4.299 0.517 1.00 95.31 71 ASN A N 1
ATOM 520 C CA . ASN A 1 71 ? 13.093 4.876 1.626 1.00 95.31 71 ASN A CA 1
ATOM 521 C C . ASN A 1 71 ? 12.211 5.290 2.810 1.00 95.31 71 ASN A C 1
ATOM 523 O O . ASN A 1 71 ? 12.703 5.352 3.935 1.00 95.31 71 ASN A O 1
ATOM 527 N N . SER A 1 72 ? 10.931 5.591 2.578 1.00 97.06 72 SER A N 1
ATOM 528 C CA . SER A 1 72 ? 9.983 5.916 3.643 1.00 97.06 72 SER A CA 1
ATOM 529 C C . SER A 1 72 ? 9.382 4.669 4.301 1.00 97.06 72 SER A C 1
ATOM 531 O O . SER A 1 72 ? 8.742 4.803 5.348 1.00 97.06 72 SER A O 1
ATOM 533 N N . PHE A 1 73 ? 9.589 3.479 3.728 1.00 97.94 73 PHE A N 1
ATOM 534 C CA . PHE A 1 73 ? 9.061 2.223 4.242 1.00 97.94 73 PHE A CA 1
ATOM 535 C C . PHE A 1 73 ? 9.747 1.789 5.543 1.00 97.94 73 PHE A C 1
ATOM 537 O O . PHE A 1 73 ? 10.971 1.748 5.666 1.00 97.94 73 PHE A O 1
ATOM 544 N N . ASN A 1 74 ? 8.932 1.409 6.517 1.00 97.94 74 ASN A N 1
ATOM 545 C CA . ASN A 1 74 ? 9.349 0.966 7.834 1.00 97.94 74 ASN A CA 1
ATOM 546 C C . ASN A 1 74 ? 9.310 -0.561 7.922 1.00 97.94 74 ASN A C 1
ATOM 548 O O . ASN A 1 74 ? 8.479 -1.231 7.311 1.00 97.94 74 ASN A O 1
ATOM 552 N N . SER A 1 75 ? 10.148 -1.130 8.789 1.00 96.62 75 SER A N 1
ATOM 553 C CA . SER A 1 75 ? 10.222 -2.582 9.004 1.00 96.62 75 SER A CA 1
ATOM 554 C C . SER A 1 75 ? 8.930 -3.222 9.530 1.00 96.62 75 SER A C 1
ATOM 556 O O . SER A 1 75 ? 8.801 -4.441 9.485 1.00 96.62 75 SER A O 1
ATOM 558 N N . ASN A 1 76 ? 7.979 -2.426 10.026 1.00 96.56 76 ASN A N 1
ATOM 559 C CA . ASN A 1 76 ? 6.671 -2.892 10.489 1.00 96.56 76 ASN A CA 1
ATOM 560 C C . ASN A 1 76 ? 5.603 -2.957 9.380 1.00 96.56 76 ASN A C 1
ATOM 562 O O . ASN A 1 76 ? 4.460 -3.275 9.692 1.00 96.56 76 ASN A O 1
ATOM 566 N N . GLY A 1 77 ? 5.944 -2.639 8.127 1.00 98.00 77 GLY A N 1
ATOM 567 C CA . GLY A 1 77 ? 4.996 -2.647 7.011 1.00 98.00 77 GLY A CA 1
ATOM 568 C C . GLY A 1 77 ? 4.316 -1.307 6.711 1.00 98.00 77 GLY A C 1
ATOM 569 O O . GLY A 1 77 ? 3.439 -1.258 5.857 1.00 98.00 77 GLY A O 1
ATOM 570 N N . THR A 1 78 ? 4.705 -0.222 7.386 1.00 98.25 78 THR A N 1
ATOM 571 C CA . THR A 1 78 ? 4.128 1.125 7.192 1.00 98.25 78 THR A CA 1
ATOM 572 C C . THR A 1 78 ? 5.031 2.035 6.362 1.00 98.25 78 THR A C 1
ATOM 574 O O . THR A 1 78 ? 6.214 1.763 6.196 1.00 98.25 78 THR A O 1
ATOM 577 N N . TYR A 1 79 ? 4.498 3.175 5.925 1.00 98.31 79 TYR A N 1
ATOM 578 C CA . TYR A 1 79 ? 5.261 4.280 5.332 1.00 98.31 79 TYR A CA 1
ATOM 579 C C . TYR A 1 79 ? 5.311 5.476 6.294 1.00 98.31 79 TYR A C 1
ATOM 581 O O . TYR A 1 79 ? 4.291 5.868 6.859 1.00 98.31 79 TYR A O 1
ATOM 589 N N . SER A 1 80 ? 6.487 6.084 6.464 1.00 95.25 80 SER A N 1
ATOM 590 C CA . SER A 1 80 ? 6.788 7.135 7.461 1.00 95.25 80 SER A CA 1
ATOM 591 C C . SER A 1 80 ? 6.137 8.513 7.230 1.00 95.25 80 SER A C 1
ATOM 593 O O . SER A 1 80 ? 6.406 9.445 7.983 1.00 95.25 80 SER A O 1
ATOM 595 N N . GLY A 1 81 ? 5.241 8.655 6.254 1.00 93.56 81 GLY A N 1
ATOM 596 C CA . GLY A 1 81 ? 4.454 9.875 6.014 1.00 93.56 81 GLY A CA 1
ATOM 597 C C . GLY A 1 81 ? 2.942 9.648 5.978 1.00 93.56 81 GLY A C 1
ATOM 598 O O . GLY A 1 81 ? 2.200 10.579 5.675 1.00 93.56 81 GLY A O 1
ATOM 599 N N . VAL A 1 82 ? 2.489 8.424 6.257 1.00 97.31 82 VAL A N 1
ATOM 600 C CA . VAL A 1 82 ? 1.076 8.049 6.182 1.00 97.31 82 VAL A CA 1
ATOM 601 C C . VAL A 1 82 ? 0.458 8.101 7.575 1.00 97.31 82 VAL A C 1
ATOM 603 O O . VAL A 1 82 ? 0.989 7.534 8.530 1.00 97.31 82 VAL A O 1
ATOM 606 N N . ASP A 1 83 ? -0.675 8.791 7.680 1.00 97.06 83 ASP A N 1
ATOM 607 C CA . ASP A 1 83 ? -1.503 8.805 8.882 1.00 97.06 83 ASP A CA 1
ATOM 608 C C . ASP A 1 83 ? -2.474 7.617 8.842 1.00 97.06 83 ASP A C 1
ATOM 610 O O . ASP A 1 83 ? -3.411 7.587 8.045 1.00 97.06 83 ASP A O 1
ATOM 614 N N . TYR A 1 84 ? -2.215 6.634 9.708 1.00 96.81 84 TYR A N 1
ATOM 615 C CA . TYR A 1 84 ? -3.000 5.405 9.859 1.00 96.81 84 TYR A CA 1
ATOM 616 C C . TYR A 1 84 ? -4.092 5.526 10.937 1.00 96.81 84 TYR A C 1
ATOM 618 O O . TYR A 1 84 ? -4.486 4.521 11.523 1.00 96.81 84 TYR A O 1
ATOM 626 N N . THR A 1 85 ? -4.565 6.735 11.259 1.00 96.19 85 THR A N 1
ATOM 627 C CA . THR A 1 85 ? -5.723 6.908 12.153 1.00 96.19 85 THR A CA 1
ATOM 628 C C . THR A 1 85 ? -6.962 6.258 11.530 1.00 96.19 85 THR A C 1
ATOM 630 O O . THR A 1 85 ? -7.257 6.505 10.360 1.00 96.19 85 THR A O 1
ATOM 633 N N . THR A 1 86 ? -7.689 5.445 12.301 1.00 95.19 86 THR A N 1
ATOM 634 C CA . THR A 1 86 ? -8.843 4.648 11.842 1.00 95.19 86 THR A CA 1
ATOM 635 C C . THR A 1 86 ? -10.091 4.903 12.690 1.00 95.19 86 THR A C 1
ATOM 637 O O . THR A 1 86 ? -10.038 5.583 13.717 1.00 95.19 86 THR A O 1
ATOM 640 N N . GLY A 1 87 ? -11.227 4.367 12.250 1.00 94.69 87 GLY A N 1
ATOM 641 C CA . GLY A 1 87 ? -12.518 4.488 12.914 1.00 94.69 87 GLY A CA 1
ATOM 642 C C . GLY A 1 87 ? -13.058 5.914 12.929 1.00 94.69 87 GLY A C 1
ATOM 643 O O . GLY A 1 87 ? -12.739 6.726 12.063 1.00 94.69 87 GLY A O 1
ATOM 644 N N . CYS A 1 88 ? -13.868 6.242 13.935 1.00 94.62 88 CYS A N 1
ATOM 645 C CA . CYS A 1 88 ? -14.539 7.548 14.023 1.00 94.62 88 CYS A CA 1
ATOM 646 C C . CYS A 1 88 ? -13.594 8.733 14.287 1.00 94.62 88 CYS A C 1
ATOM 648 O O . CYS A 1 88 ? -14.000 9.886 14.190 1.00 94.62 88 CYS A O 1
ATOM 650 N N . THR A 1 89 ? -12.337 8.489 14.672 1.00 95.06 89 THR A N 1
ATOM 651 C CA . THR A 1 89 ? -11.335 9.562 14.799 1.00 95.06 89 THR A CA 1
ATOM 652 C C . THR A 1 89 ? -10.582 9.806 13.496 1.00 95.06 89 THR A C 1
ATOM 654 O O . THR A 1 89 ? -9.887 10.819 13.376 1.00 95.06 89 THR A O 1
ATOM 657 N N . ALA A 1 90 ? -10.707 8.901 12.521 1.00 95.12 90 ALA A N 1
ATOM 658 C CA . ALA A 1 90 ? -10.127 9.078 11.207 1.00 95.12 90 ALA A CA 1
ATOM 659 C C . ALA A 1 90 ? -10.821 10.200 10.448 1.00 95.12 90 ALA A C 1
ATOM 661 O O . ALA A 1 90 ? -11.990 10.528 10.646 1.00 95.12 90 ALA A O 1
ATOM 662 N N . ARG A 1 91 ? -10.090 10.771 9.497 1.00 92.56 91 ARG A N 1
ATOM 663 C CA . ARG A 1 91 ? -10.684 11.707 8.552 1.00 92.56 91 ARG A CA 1
ATOM 664 C C . ARG A 1 91 ? -11.679 10.964 7.666 1.00 92.56 91 ARG A C 1
ATOM 666 O O . ARG A 1 91 ? -11.290 10.060 6.933 1.00 92.56 91 ARG A O 1
ATOM 673 N N . THR A 1 92 ? -12.930 11.406 7.703 1.00 89.31 92 THR A N 1
ATOM 674 C CA . THR A 1 92 ? -14.046 10.905 6.892 1.00 89.31 92 THR A CA 1
ATOM 675 C C . THR A 1 92 ? -13.740 11.039 5.392 1.00 89.31 92 THR A C 1
ATOM 677 O O . THR A 1 92 ? -13.753 10.068 4.649 1.00 89.31 92 THR A O 1
ATOM 680 N N . ALA A 1 93 ? -13.343 12.231 4.939 1.00 87.62 93 ALA A N 1
ATOM 681 C CA . ALA A 1 93 ? -12.989 12.471 3.539 1.00 87.62 93 ALA A CA 1
ATOM 682 C C . ALA A 1 93 ? -11.470 12.521 3.315 1.00 87.62 93 ALA A C 1
ATOM 684 O O . ALA A 1 93 ? -10.732 13.137 4.100 1.00 87.62 93 ALA A O 1
ATOM 685 N N . ASN A 1 94 ? -11.032 11.973 2.174 1.00 88.38 94 ASN A N 1
ATOM 686 C CA . ASN A 1 94 ? -9.624 11.870 1.777 1.00 88.38 94 ASN A CA 1
ATOM 687 C C . ASN A 1 94 ? -8.800 11.192 2.881 1.00 88.38 94 ASN A C 1
ATOM 689 O O . ASN A 1 94 ? -7.890 11.807 3.449 1.00 88.38 94 ASN A O 1
ATOM 693 N N . TRP A 1 95 ? -9.213 9.976 3.253 1.00 93.19 95 TRP A N 1
ATOM 694 C CA . TRP A 1 95 ? -8.630 9.224 4.355 1.00 93.19 95 TRP A CA 1
ATOM 695 C C . TRP A 1 95 ? -7.140 8.963 4.085 1.00 93.19 95 TRP A C 1
ATOM 697 O O . TRP A 1 95 ? -6.813 8.251 3.137 1.00 93.19 95 TRP A O 1
ATOM 707 N N . PRO A 1 96 ? -6.214 9.533 4.881 1.00 95.56 96 PRO A N 1
ATOM 708 C CA . PRO A 1 96 ? -4.793 9.496 4.542 1.00 95.56 96 PRO A CA 1
ATOM 709 C C . PRO A 1 96 ? -4.197 8.091 4.453 1.00 95.56 96 PRO A C 1
ATOM 711 O O . PRO A 1 96 ? -3.216 7.910 3.735 1.00 95.56 96 PRO A O 1
ATOM 714 N N . ALA A 1 97 ? -4.782 7.105 5.139 1.00 96.06 97 ALA A N 1
ATOM 715 C C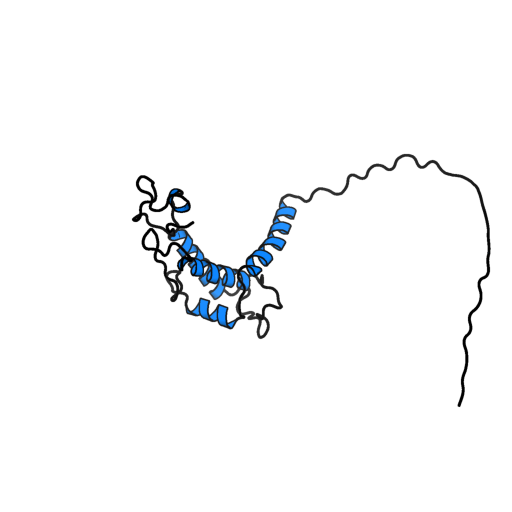A . ALA A 1 97 ? -4.314 5.727 5.074 1.00 96.06 97 ALA A CA 1
ATOM 716 C C . ALA A 1 97 ? -4.380 5.156 3.647 1.00 96.06 97 ALA A C 1
ATOM 718 O O . ALA A 1 97 ? -3.547 4.325 3.307 1.00 96.06 97 ALA A O 1
ATOM 719 N N . GLU A 1 98 ? -5.277 5.645 2.777 1.00 93.38 98 GLU A N 1
ATOM 720 C CA . GLU A 1 98 ? -5.356 5.238 1.364 1.00 93.38 98 GLU A CA 1
ATOM 721 C C . GLU A 1 98 ? -4.022 5.428 0.617 1.00 93.38 98 GLU A C 1
ATOM 723 O O . GLU A 1 98 ? -3.694 4.650 -0.280 1.00 93.38 98 GLU A O 1
ATOM 728 N N . VAL A 1 99 ? -3.193 6.398 1.031 1.00 95.50 99 VAL A N 1
ATOM 729 C CA . VAL A 1 99 ? -1.855 6.625 0.454 1.00 95.50 99 VAL A CA 1
ATOM 730 C C . VAL A 1 99 ? -0.975 5.376 0.556 1.00 95.50 99 VAL A C 1
ATOM 732 O O . VAL A 1 99 ? -0.176 5.123 -0.341 1.00 95.50 99 VAL A O 1
ATOM 735 N N . HIS A 1 100 ? -1.166 4.537 1.580 1.00 97.56 100 HIS A N 1
ATOM 736 C CA . HIS A 1 100 ? -0.496 3.240 1.671 1.00 97.56 100 HIS A CA 1
ATOM 737 C C . HIS A 1 100 ? -0.714 2.397 0.407 1.00 97.56 100 HIS A C 1
ATOM 739 O O . HIS A 1 100 ? 0.237 1.826 -0.128 1.00 97.56 100 HIS A O 1
ATOM 745 N N . TRP A 1 101 ? -1.954 2.323 -0.088 1.00 95.69 101 TRP A N 1
ATOM 746 C CA . TRP A 1 101 ? -2.274 1.577 -1.302 1.00 95.69 101 TRP A CA 1
ATOM 747 C C . TRP A 1 101 ? -1.760 2.264 -2.555 1.00 95.69 101 TRP A C 1
ATOM 749 O O . TRP A 1 101 ? -1.267 1.573 -3.444 1.00 95.69 101 TRP A O 1
ATOM 759 N N . VAL A 1 102 ? -1.817 3.596 -2.616 1.00 95.06 102 VAL A N 1
ATOM 760 C CA . VAL A 1 102 ? -1.251 4.363 -3.736 1.00 95.06 102 VAL A CA 1
ATOM 761 C C . VAL A 1 102 ? 0.232 4.031 -3.916 1.00 95.06 102 VAL A C 1
ATOM 763 O O . VAL A 1 102 ? 0.648 3.642 -5.010 1.00 95.06 102 VAL A O 1
ATOM 766 N N . ASP A 1 103 ? 1.013 4.100 -2.841 1.00 96.50 103 ASP A N 1
ATOM 767 C CA . ASP A 1 103 ? 2.451 3.829 -2.867 1.00 96.50 103 ASP A CA 1
ATOM 768 C C . ASP A 1 103 ? 2.728 2.337 -3.162 1.00 96.50 103 ASP A C 1
ATOM 770 O O . ASP A 1 103 ? 3.563 1.997 -4.007 1.00 96.50 103 ASP A O 1
ATOM 774 N N . THR A 1 104 ? 1.976 1.429 -2.526 1.00 97.38 104 THR A N 1
ATOM 775 C CA . THR A 1 104 ? 2.146 -0.032 -2.663 1.00 97.38 104 THR A CA 1
ATOM 776 C C . THR A 1 104 ? 1.821 -0.530 -4.070 1.00 97.38 104 THR A C 1
ATOM 778 O O . THR A 1 104 ? 2.611 -1.279 -4.653 1.00 97.38 104 THR A O 1
ATOM 781 N N . VAL A 1 105 ? 0.680 -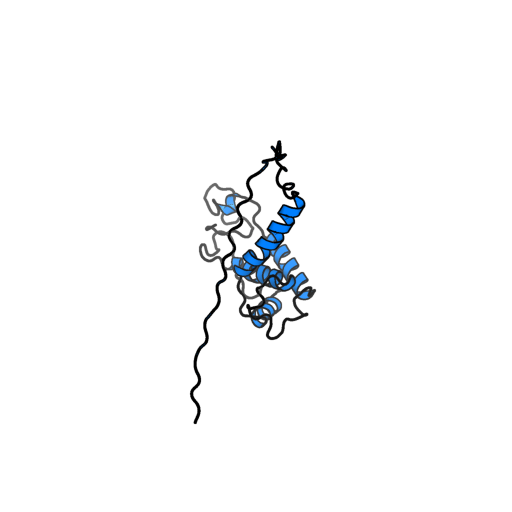0.117 -4.637 1.00 95.94 105 VAL A N 1
ATOM 782 C CA . VAL A 1 105 ? 0.261 -0.495 -5.998 1.00 95.94 105 VAL A CA 1
ATOM 783 C C . VAL A 1 105 ? 1.252 0.043 -7.018 1.00 95.94 105 VAL A C 1
ATOM 785 O O . VAL A 1 105 ? 1.596 -0.662 -7.966 1.00 95.94 105 VAL A O 1
ATOM 788 N N . SER A 1 106 ? 1.775 1.248 -6.795 1.00 93.94 106 SER A N 1
ATOM 789 C CA . SER A 1 106 ? 2.748 1.835 -7.704 1.00 93.94 106 SER A CA 1
ATOM 790 C C . SER A 1 106 ? 4.078 1.076 -7.713 1.00 93.94 106 SER A C 1
ATOM 792 O O . SER A 1 106 ? 4.632 0.780 -8.773 1.00 93.94 106 SER A O 1
ATOM 794 N N . LEU A 1 107 ? 4.574 0.669 -6.541 1.00 94.50 107 LEU A N 1
ATOM 795 C CA . LEU A 1 107 ? 5.756 -0.193 -6.439 1.00 94.50 107 LEU A CA 1
ATOM 796 C C . LEU A 1 107 ? 5.516 -1.573 -7.074 1.00 94.50 107 LEU A C 1
ATOM 798 O O . LEU A 1 107 ? 6.389 -2.083 -7.779 1.00 94.50 107 LEU A O 1
ATOM 802 N N . ALA A 1 108 ? 4.324 -2.151 -6.896 1.00 95.69 108 ALA A N 1
ATOM 803 C CA . ALA A 1 108 ? 3.944 -3.413 -7.528 1.00 95.69 108 ALA A CA 1
ATOM 804 C C . ALA A 1 108 ? 3.909 -3.303 -9.062 1.00 95.69 108 ALA A C 1
ATOM 806 O O . ALA A 1 108 ? 4.440 -4.169 -9.758 1.00 95.69 108 ALA A O 1
ATOM 807 N N . ALA A 1 109 ? 3.328 -2.223 -9.592 1.00 92.94 109 ALA A N 1
ATOM 808 C CA . ALA A 1 109 ? 3.272 -1.946 -11.023 1.00 92.94 109 ALA A CA 1
ATOM 809 C C . ALA A 1 109 ? 4.676 -1.762 -11.621 1.00 92.94 109 ALA A C 1
ATOM 811 O O . ALA A 1 109 ? 4.965 -2.308 -12.686 1.00 92.94 109 ALA A O 1
ATOM 812 N N . ALA A 1 110 ? 5.577 -1.071 -10.914 1.00 90.94 110 ALA A N 1
ATOM 813 C CA . ALA A 1 110 ? 6.976 -0.944 -11.318 1.00 90.94 110 ALA A CA 1
ATOM 814 C C . ALA A 1 110 ? 7.721 -2.294 -11.301 1.00 90.94 110 ALA A C 1
ATOM 816 O O . ALA A 1 110 ? 8.496 -2.578 -12.213 1.00 90.94 110 ALA A O 1
ATOM 817 N N . TYR A 1 111 ? 7.464 -3.152 -10.306 1.00 92.44 111 TYR A N 1
ATOM 818 C CA . TYR A 1 111 ? 8.100 -4.471 -10.180 1.00 92.44 111 TYR A CA 1
ATOM 819 C C . TYR A 1 111 ? 7.812 -5.406 -11.365 1.00 92.44 111 TYR A C 1
ATOM 821 O O . TYR A 1 111 ? 8.675 -6.201 -11.746 1.00 92.44 111 TYR A O 1
ATOM 829 N N . ILE A 1 112 ? 6.609 -5.320 -11.940 1.00 91.38 112 ILE A N 1
ATOM 830 C CA . ILE A 1 112 ? 6.161 -6.177 -13.050 1.00 91.38 112 ILE A CA 1
ATOM 831 C C . ILE A 1 112 ? 6.232 -5.504 -14.427 1.00 91.38 112 ILE A C 1
ATOM 833 O O . ILE A 1 112 ? 5.742 -6.091 -15.389 1.00 91.38 112 ILE A O 1
ATOM 837 N N . ASP A 1 113 ? 6.806 -4.300 -14.521 1.00 87.81 113 ASP A N 1
ATOM 838 C CA . ASP A 1 113 ? 6.887 -3.523 -15.768 1.00 87.81 113 ASP A CA 1
ATOM 839 C C . ASP A 1 113 ? 5.503 -3.175 -16.365 1.00 87.81 113 ASP A C 1
ATOM 841 O O . ASP A 1 113 ? 5.260 -3.308 -17.562 1.00 87.81 113 ASP A O 1
ATOM 845 N N . ALA A 1 114 ? 4.546 -2.774 -15.516 1.00 88.75 114 ALA A N 1
ATOM 846 C CA . ALA A 1 114 ? 3.174 -2.452 -15.937 1.00 88.75 114 ALA A CA 1
ATOM 847 C C . ALA A 1 114 ? 2.956 -0.988 -16.349 1.00 88.75 114 ALA A C 1
ATOM 849 O O . ALA A 1 114 ? 1.903 -0.665 -16.903 1.00 88.75 114 ALA A O 1
ATOM 850 N N . TYR A 1 115 ? 3.909 -0.096 -16.073 1.00 85.69 115 TYR A N 1
ATOM 851 C CA . TYR A 1 115 ? 3.786 1.310 -16.449 1.00 85.69 115 TYR A CA 1
ATOM 852 C C . TYR A 1 115 ? 4.061 1.526 -17.941 1.00 85.69 115 TYR A C 1
ATOM 854 O O . TYR A 1 115 ? 4.961 0.899 -18.501 1.00 85.69 115 TYR A O 1
ATOM 862 N N . PRO A 1 116 ? 3.353 2.461 -18.596 1.00 74.25 116 PRO A N 1
ATOM 863 C CA . PRO A 1 116 ? 3.668 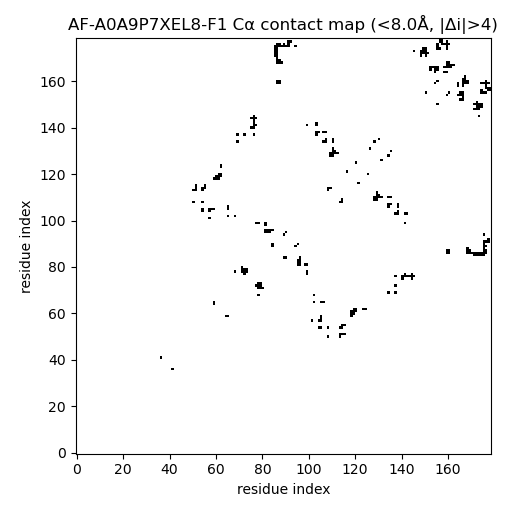2.849 -19.964 1.00 74.25 116 PRO A CA 1
ATOM 864 C C . PRO A 1 116 ? 5.132 3.298 -20.087 1.00 74.25 116 PRO A C 1
ATOM 866 O O . PRO A 1 116 ? 5.574 4.159 -19.336 1.00 74.25 116 PRO A O 1
ATOM 869 N N . HIS A 1 117 ? 5.884 2.799 -21.073 1.00 64.31 117 HIS A N 1
ATOM 870 C CA . HIS A 1 117 ? 7.299 3.171 -21.281 1.00 64.31 117 HIS A CA 1
ATOM 871 C C . HIS A 1 117 ? 7.526 4.638 -21.725 1.00 64.31 117 HIS A C 1
ATOM 873 O O . HIS A 1 117 ? 8.645 5.017 -22.066 1.00 64.31 117 HIS A O 1
ATOM 879 N N . ASN A 1 118 ? 6.471 5.462 -21.761 1.00 60.03 118 ASN A N 1
ATOM 880 C CA . ASN A 1 118 ? 6.528 6.921 -21.896 1.00 60.03 118 ASN A CA 1
ATOM 881 C C . ASN A 1 118 ? 6.288 7.662 -20.564 1.00 60.03 118 ASN A C 1
ATOM 883 O O . ASN A 1 118 ? 6.585 8.853 -20.483 1.00 60.03 118 ASN A O 1
ATOM 887 N N . ALA A 1 119 ? 5.771 6.989 -19.529 1.00 57.69 119 ALA A N 1
ATOM 888 C CA . ALA A 1 119 ? 5.969 7.419 -18.157 1.00 57.69 119 ALA A CA 1
ATOM 889 C C . ALA A 1 119 ? 7.465 7.236 -17.910 1.00 57.69 119 ALA A C 1
ATOM 891 O O . ALA A 1 119 ? 7.970 6.133 -18.110 1.00 57.69 119 ALA A O 1
ATOM 892 N N . SER A 1 120 ? 8.203 8.308 -17.604 1.00 54.00 120 SER A N 1
ATOM 893 C CA . SER A 1 120 ? 9.668 8.238 -17.521 1.00 54.00 120 SER A CA 1
ATOM 894 C C . SER A 1 120 ? 10.113 7.388 -16.327 1.00 54.00 120 SER A C 1
ATOM 896 O O . SER A 1 120 ? 10.497 7.879 -15.274 1.00 54.00 120 SER A O 1
ATOM 898 N N . LEU A 1 121 ? 10.075 6.074 -16.515 1.00 56.50 121 LEU A N 1
ATOM 899 C CA . LEU A 1 121 ? 10.917 5.096 -15.856 1.00 56.50 121 LEU A CA 1
ATOM 900 C C . LEU A 1 121 ? 12.202 4.904 -16.665 1.00 56.50 121 LEU A C 1
ATOM 902 O O . LEU A 1 121 ? 13.028 4.106 -16.274 1.00 56.50 121 LEU A O 1
ATOM 906 N N . THR A 1 122 ? 12.377 5.587 -17.801 1.00 47.56 122 THR A N 1
ATOM 907 C CA . THR A 1 122 ? 13.348 5.239 -18.849 1.00 47.56 122 THR A CA 1
ATOM 908 C C . THR A 1 122 ? 14.617 6.091 -18.880 1.00 47.56 122 THR A C 1
ATOM 910 O O . THR A 1 122 ? 15.570 5.684 -19.540 1.00 47.56 122 THR A O 1
ATOM 913 N N . ASP A 1 123 ? 14.703 7.204 -18.139 1.00 50.00 123 ASP A N 1
ATOM 914 C CA . ASP A 1 123 ? 15.961 7.980 -18.042 1.00 50.00 123 ASP A CA 1
ATOM 915 C C . ASP A 1 123 ? 17.063 7.227 -17.275 1.00 50.00 123 ASP A C 1
ATOM 917 O O . ASP A 1 123 ? 18.255 7.439 -17.496 1.00 50.00 123 ASP A O 1
ATOM 921 N N . LYS A 1 124 ? 16.640 6.258 -16.459 1.00 43.19 124 LYS A N 1
ATOM 922 C CA . LYS A 1 124 ? 17.230 4.927 -16.312 1.00 43.19 124 LYS A CA 1
ATOM 923 C C . LYS A 1 124 ? 16.080 4.014 -15.916 1.00 43.19 124 LYS A C 1
ATOM 925 O O . LYS A 1 124 ? 15.588 4.160 -14.800 1.00 43.19 124 LYS A O 1
ATOM 930 N N . ALA A 1 125 ? 15.684 3.073 -16.776 1.00 43.62 125 ALA A N 1
ATOM 931 C CA . ALA A 1 125 ? 14.963 1.910 -16.266 1.00 43.62 125 ALA A CA 1
ATOM 932 C C . ALA A 1 125 ? 15.912 1.283 -15.268 1.00 43.62 125 ALA A C 1
ATOM 934 O O . ALA A 1 125 ? 17.029 0.915 -15.656 1.00 43.62 125 ALA A O 1
ATOM 935 N N . PRO A 1 126 ? 15.560 1.197 -13.986 1.00 48.16 126 PRO A N 1
ATOM 936 C CA . PRO A 1 126 ? 16.345 0.338 -13.176 1.00 48.16 126 PRO A CA 1
ATOM 937 C C . PRO A 1 126 ? 15.910 -1.050 -13.647 1.00 48.16 126 PRO A C 1
ATOM 939 O O . PRO A 1 126 ? 14.813 -1.532 -13.364 1.00 48.16 126 PRO A O 1
ATOM 942 N N . ASN A 1 127 ? 16.855 -1.749 -14.262 1.00 51.97 127 ASN A N 1
ATOM 943 C CA . ASN A 1 127 ? 16.993 -3.168 -13.954 1.00 51.97 127 ASN A CA 1
ATOM 944 C C . ASN A 1 127 ? 16.879 -3.406 -12.420 1.00 51.97 127 ASN A C 1
ATOM 946 O O . ASN A 1 127 ? 16.576 -4.505 -11.981 1.00 51.97 127 ASN A O 1
ATOM 950 N N . ASP A 1 128 ? 17.090 -2.369 -11.601 1.00 66.44 128 ASP A N 1
ATOM 951 C CA . ASP A 1 128 ? 16.884 -2.293 -10.160 1.00 66.44 128 ASP A CA 1
ATOM 952 C C . ASP A 1 128 ? 15.414 -2.227 -9.664 1.00 66.44 128 ASP A C 1
ATOM 954 O O . ASP A 1 128 ? 15.267 -2.288 -8.452 1.00 66.44 128 ASP A O 1
ATOM 958 N N . PHE A 1 129 ? 14.336 -2.143 -10.468 1.00 83.94 129 PHE A N 1
ATOM 959 C CA . PHE A 1 129 ? 12.955 -2.334 -9.938 1.00 83.94 129 PHE A CA 1
ATOM 960 C C . PHE A 1 129 ? 12.271 -3.586 -10.483 1.00 83.94 129 PHE A C 1
ATOM 962 O O . PHE A 1 129 ? 11.682 -4.335 -9.699 1.00 83.94 129 PHE A O 1
ATOM 969 N N . ILE A 1 130 ? 12.374 -3.842 -11.791 1.00 88.94 130 ILE A N 1
ATOM 970 C CA . ILE A 1 130 ? 11.764 -5.024 -12.410 1.00 88.94 130 ILE A CA 1
ATOM 971 C C . ILE A 1 130 ? 12.380 -6.276 -11.784 1.00 88.94 130 ILE A C 1
ATOM 973 O O . ILE A 1 130 ? 13.588 -6.494 -11.860 1.00 88.94 130 ILE A O 1
ATOM 977 N N . GLY A 1 131 ? 11.562 -7.099 -11.129 1.00 88.94 131 GLY A N 1
ATOM 978 C CA . GLY A 1 131 ? 12.059 -8.296 -10.448 1.00 88.94 131 GLY A CA 1
ATOM 979 C C . GLY A 1 131 ? 12.941 -8.031 -9.214 1.00 88.94 131 GLY A C 1
ATOM 980 O O . GLY A 1 131 ? 13.483 -8.984 -8.652 1.00 88.94 131 GLY A O 1
ATOM 981 N N . ASN A 1 132 ? 13.077 -6.787 -8.742 1.00 90.06 132 ASN A N 1
ATOM 982 C CA . ASN A 1 132 ? 13.938 -6.443 -7.610 1.00 90.06 132 ASN A CA 1
ATOM 983 C C . ASN A 1 132 ? 13.399 -6.972 -6.268 1.00 90.06 132 ASN A C 1
ATOM 985 O O . ASN A 1 132 ? 12.250 -6.734 -5.893 1.00 90.06 132 ASN A O 1
ATOM 989 N N . ALA A 1 133 ? 14.259 -7.654 -5.506 1.00 93.44 133 ALA A N 1
ATOM 990 C CA . ALA A 1 133 ? 13.884 -8.271 -4.235 1.00 93.44 133 ALA A CA 1
ATOM 991 C C . ALA A 1 133 ? 13.484 -7.259 -3.148 1.00 93.44 133 ALA A C 1
ATOM 993 O O . ALA A 1 133 ? 12.579 -7.544 -2.372 1.00 93.44 133 ALA A O 1
ATOM 994 N N . THR A 1 134 ? 14.113 -6.083 -3.091 1.00 92.75 134 THR A N 1
ATOM 995 C CA . THR A 1 134 ? 13.732 -5.008 -2.163 1.00 92.75 134 THR A CA 1
ATOM 996 C C . THR A 1 134 ? 12.331 -4.503 -2.472 1.00 92.75 134 THR A C 1
ATOM 998 O O . THR A 1 134 ? 11.515 -4.442 -1.560 1.00 92.75 134 THR A O 1
ATOM 1001 N N . VAL A 1 135 ? 12.023 -4.214 -3.742 1.00 94.56 135 VAL A N 1
ATOM 1002 C CA . VAL A 1 135 ? 10.672 -3.785 -4.148 1.00 94.56 135 VAL A CA 1
ATOM 1003 C C . VAL A 1 135 ? 9.651 -4.850 -3.776 1.00 94.56 135 VAL A C 1
ATOM 1005 O O . VAL A 1 135 ? 8.675 -4.546 -3.100 1.00 94.56 135 VAL A O 1
ATOM 1008 N N . LYS A 1 136 ? 9.923 -6.115 -4.123 1.00 95.81 136 LYS A N 1
ATOM 1009 C CA . LYS A 1 136 ? 9.047 -7.234 -3.769 1.00 95.81 136 LYS A CA 1
ATOM 1010 C C . LYS A 1 136 ? 8.810 -7.324 -2.262 1.00 95.81 136 LYS A C 1
ATOM 1012 O O . LYS A 1 136 ? 7.670 -7.446 -1.834 1.00 95.81 136 LYS A O 1
ATOM 1017 N N . ASN A 1 137 ? 9.872 -7.254 -1.461 1.00 96.75 137 ASN A N 1
ATOM 1018 C CA . ASN A 1 137 ? 9.774 -7.363 -0.008 1.00 96.75 137 ASN A CA 1
ATOM 1019 C C . ASN A 1 137 ? 8.982 -6.202 0.602 1.00 96.75 137 ASN A C 1
ATOM 1021 O O . ASN A 1 137 ? 8.198 -6.437 1.520 1.00 96.75 137 ASN A O 1
ATOM 1025 N N . VAL A 1 138 ? 9.177 -4.978 0.100 1.00 97.38 138 VAL A N 1
ATOM 1026 C CA . VAL A 1 138 ? 8.398 -3.799 0.506 1.00 97.38 138 VAL A CA 1
ATOM 1027 C C . VAL A 1 138 ? 6.927 -4.009 0.163 1.00 97.38 138 VAL A C 1
ATOM 1029 O O . VAL A 1 138 ? 6.096 -3.953 1.061 1.00 97.38 138 VAL A O 1
ATOM 1032 N N . THR A 1 139 ? 6.606 -4.333 -1.094 1.00 97.75 139 THR A N 1
ATOM 1033 C CA . THR A 1 139 ? 5.225 -4.550 -1.549 1.00 97.75 139 THR A CA 1
ATOM 1034 C C . THR A 1 139 ? 4.539 -5.677 -0.775 1.00 97.75 139 THR A C 1
ATOM 1036 O O . THR A 1 139 ? 3.432 -5.487 -0.280 1.00 97.75 139 THR A O 1
ATOM 1039 N N . ASP A 1 140 ? 5.192 -6.829 -0.604 1.00 98.06 140 ASP A N 1
ATOM 1040 C CA . ASP A 1 140 ? 4.639 -7.956 0.157 1.00 98.06 140 ASP A CA 1
ATOM 1041 C C . ASP A 1 140 ? 4.387 -7.576 1.622 1.00 98.06 140 ASP A C 1
ATOM 1043 O O . ASP A 1 140 ? 3.347 -7.908 2.188 1.00 98.06 140 ASP A O 1
ATOM 1047 N N . SER A 1 141 ? 5.334 -6.876 2.249 1.00 98.56 141 SER A N 1
ATOM 1048 C CA . SER A 1 141 ? 5.231 -6.491 3.660 1.00 98.56 141 SER A CA 1
ATOM 1049 C C . SER A 1 141 ? 4.179 -5.403 3.883 1.00 98.56 141 SER A C 1
ATOM 1051 O O . SER A 1 141 ? 3.464 -5.461 4.879 1.00 98.56 141 SER A O 1
ATOM 1053 N N . ALA A 1 142 ? 4.054 -4.453 2.952 1.00 98.56 142 ALA A N 1
ATOM 1054 C CA . ALA A 1 142 ? 3.005 -3.439 2.947 1.00 98.56 142 ALA A CA 1
ATOM 1055 C C . ALA A 1 142 ? 1.618 -4.092 2.849 1.00 98.56 142 ALA A C 1
ATOM 1057 O O . ALA A 1 142 ? 0.785 -3.905 3.734 1.00 98.56 142 ALA A O 1
ATOM 1058 N N . MET A 1 143 ? 1.415 -4.974 1.861 1.00 98.31 143 MET A N 1
ATOM 1059 C CA . MET A 1 143 ? 0.164 -5.729 1.714 1.00 98.31 143 MET A CA 1
ATOM 1060 C C . MET A 1 143 ? -0.162 -6.554 2.963 1.00 98.31 143 MET A C 1
ATOM 1062 O O . MET A 1 143 ? -1.289 -6.520 3.448 1.00 98.31 143 MET A O 1
ATOM 1066 N N . ASN A 1 144 ? 0.821 -7.273 3.515 1.00 98.44 144 ASN A N 1
ATOM 1067 C CA . ASN A 1 144 ? 0.630 -8.050 4.740 1.00 98.44 144 ASN A CA 1
ATOM 1068 C C . ASN A 1 144 ? 0.224 -7.166 5.921 1.00 98.44 144 ASN A C 1
ATOM 1070 O O . ASN A 1 144 ? -0.642 -7.560 6.697 1.00 98.44 144 ASN A O 1
ATOM 1074 N N . TYR A 1 145 ? 0.831 -5.987 6.063 1.00 98.44 145 TYR A N 1
ATOM 1075 C CA . TYR A 1 145 ? 0.451 -5.035 7.098 1.00 98.44 145 TYR A CA 1
ATOM 1076 C C . TYR A 1 145 ? -0.981 -4.546 6.903 1.00 98.44 145 TYR A C 1
ATOM 1078 O O . TYR A 1 145 ? -1.746 -4.580 7.864 1.00 98.44 145 TYR A O 1
ATOM 1086 N N . TRP A 1 146 ? -1.375 -4.163 5.684 1.00 98.06 146 TRP A N 1
ATOM 1087 C CA . TRP A 1 146 ? -2.750 -3.743 5.428 1.00 98.06 146 TRP A CA 1
ATOM 1088 C C . TRP A 1 146 ? -3.749 -4.842 5.779 1.00 98.06 146 TRP A C 1
ATOM 1090 O O . TRP A 1 146 ? -4.633 -4.623 6.598 1.00 98.06 146 TRP A O 1
ATOM 1100 N N . PHE A 1 147 ? -3.568 -6.048 5.237 1.00 97.12 147 PHE A N 1
ATOM 1101 C CA . PHE A 1 147 ? -4.495 -7.155 5.476 1.00 97.12 147 PHE A CA 1
ATOM 1102 C C . PHE A 1 147 ? -4.520 -7.620 6.935 1.00 97.12 147 PHE A C 1
ATOM 1104 O O . PHE A 1 147 ? -5.562 -8.047 7.422 1.00 97.12 147 PHE A O 1
ATOM 1111 N N . ALA A 1 148 ? -3.404 -7.521 7.661 1.00 97.75 148 ALA A N 1
ATOM 1112 C CA . ALA A 1 148 ? -3.369 -7.833 9.089 1.00 97.75 148 ALA A CA 1
ATOM 1113 C C . ALA A 1 148 ? -4.117 -6.804 9.953 1.00 97.75 148 ALA A C 1
ATOM 1115 O O . ALA A 1 148 ? -4.471 -7.116 11.090 1.00 97.75 148 ALA A O 1
ATOM 1116 N N . ASN A 1 149 ? -4.333 -5.594 9.434 1.00 97.25 149 ASN A N 1
ATOM 1117 C CA . ASN A 1 149 ? -5.053 -4.515 10.104 1.00 97.25 149 ASN A CA 1
ATOM 1118 C C . ASN A 1 149 ? -6.398 -4.220 9.431 1.00 97.25 149 ASN A C 1
ATOM 1120 O O . ASN A 1 149 ? -7.019 -3.215 9.761 1.00 97.25 149 ASN A O 1
ATOM 1124 N N . ASP A 1 150 ? -6.856 -5.059 8.503 1.00 95.50 150 ASP A N 1
ATOM 1125 C CA . ASP A 1 150 ? -8.132 -4.847 7.832 1.00 95.50 150 ASP A CA 1
ATOM 1126 C C . ASP A 1 150 ? -9.297 -5.039 8.809 1.00 95.50 150 ASP A C 1
ATOM 1128 O O . ASP A 1 150 ? -9.189 -5.765 9.807 1.00 95.50 150 ASP A O 1
ATOM 1132 N N . PHE A 1 151 ? -10.414 -4.365 8.550 1.00 94.38 151 PHE A N 1
ATOM 1133 C CA . PHE A 1 151 ? -11.623 -4.635 9.320 1.00 94.38 151 PHE A CA 1
ATOM 1134 C C . PHE A 1 151 ? -12.159 -6.028 8.957 1.00 94.38 151 PHE A C 1
ATOM 1136 O O . PHE A 1 151 ? -11.986 -6.528 7.846 1.00 94.38 151 PHE A O 1
ATOM 1143 N N . THR A 1 152 ? -12.807 -6.686 9.914 1.00 94.19 152 THR A N 1
ATOM 1144 C CA . THR A 1 152 ? -13.396 -8.022 9.708 1.00 94.19 152 THR A CA 1
ATOM 1145 C C . THR A 1 152 ? -14.918 -8.005 9.702 1.00 94.19 152 THR A C 1
ATOM 1147 O O . THR A 1 152 ? -15.538 -8.976 9.268 1.00 94.19 152 THR A O 1
ATOM 1150 N N . ASP A 1 153 ? -15.510 -6.908 10.169 1.00 93.38 153 ASP A N 1
ATOM 1151 C CA . ASP A 1 153 ? -16.949 -6.711 10.218 1.00 93.38 153 ASP A CA 1
ATOM 1152 C C . ASP A 1 153 ? -17.407 -5.910 9.000 1.00 93.38 153 ASP A C 1
ATOM 1154 O O . ASP A 1 153 ? -16.888 -4.827 8.738 1.00 93.38 153 ASP A O 1
ATOM 1158 N N . LEU A 1 154 ? -18.370 -6.447 8.251 1.00 92.25 154 LEU A N 1
ATOM 1159 C CA . LEU A 1 154 ? -18.868 -5.791 7.044 1.00 92.25 154 LEU A CA 1
ATOM 1160 C C . LEU A 1 154 ? -19.593 -4.484 7.355 1.00 92.25 154 LEU A C 1
ATOM 1162 O O . LEU A 1 154 ? -19.538 -3.595 6.515 1.00 92.25 154 LEU A O 1
ATOM 1166 N N . ASP A 1 155 ? -20.152 -4.327 8.560 1.00 94.12 155 ASP A N 1
ATOM 1167 C CA . ASP A 1 155 ? -20.768 -3.068 8.983 1.00 94.12 155 ASP A CA 1
ATOM 1168 C C . ASP A 1 155 ? -19.745 -1.918 8.971 1.00 94.12 155 ASP A C 1
ATOM 1170 O O . ASP A 1 155 ? -20.129 -0.757 8.956 1.00 94.12 155 ASP A O 1
ATOM 1174 N N . CYS A 1 156 ? -18.433 -2.194 8.979 1.00 94.44 156 CYS A N 1
ATOM 1175 C CA . CYS A 1 156 ? -17.408 -1.154 8.867 1.00 94.44 156 CYS A CA 1
ATOM 1176 C C . CYS A 1 156 ? -17.314 -0.518 7.472 1.00 94.44 156 CYS A C 1
ATOM 1178 O O . CYS A 1 156 ? -16.643 0.504 7.339 1.00 94.44 156 CYS A O 1
ATOM 1180 N N . LEU A 1 157 ? -17.947 -1.105 6.449 1.00 91.19 157 LEU A N 1
ATOM 1181 C CA . LEU A 1 157 ? -17.990 -0.543 5.099 1.00 91.19 157 LEU A CA 1
ATOM 1182 C C . LEU A 1 157 ? -19.090 0.501 4.930 1.00 91.19 157 LEU A C 1
ATOM 1184 O O . LEU A 1 157 ? -18.855 1.503 4.272 1.00 91.19 157 LEU A O 1
ATOM 1188 N N . ASP A 1 158 ? -20.282 0.257 5.469 1.00 88.44 158 ASP A N 1
ATOM 1189 C CA . ASP A 1 158 ? -21.481 1.051 5.179 1.00 88.44 158 ASP A CA 1
ATOM 1190 C C . ASP A 1 158 ? -22.177 1.619 6.424 1.00 88.44 158 ASP A C 1
ATOM 1192 O O . ASP A 1 158 ? -22.813 2.669 6.333 1.00 88.44 158 ASP A O 1
ATOM 1196 N N . ASP A 1 159 ? -21.995 0.999 7.592 1.00 90.62 159 ASP A N 1
ATOM 1197 C CA . ASP A 1 159 ? -22.619 1.392 8.864 1.00 90.62 159 ASP A CA 1
ATOM 1198 C C . ASP A 1 159 ? -21.592 1.761 9.960 1.00 90.62 159 ASP A C 1
ATOM 1200 O O . ASP A 1 159 ? -21.920 1.846 11.152 1.00 90.62 159 ASP A O 1
ATOM 1204 N N . GLY A 1 160 ? -20.342 2.027 9.568 1.00 92.81 160 GLY A N 1
ATOM 1205 C CA . GLY A 1 160 ? -19.232 2.322 10.472 1.00 92.81 160 GLY A CA 1
ATOM 1206 C C . GLY A 1 160 ? -19.527 3.508 11.393 1.00 92.81 160 GLY A C 1
ATOM 1207 O O . GLY A 1 160 ? -19.882 4.595 10.947 1.00 92.81 160 GLY A O 1
ATOM 1208 N N . GLY A 1 161 ? -19.377 3.310 12.703 1.00 92.38 161 GLY A N 1
ATOM 1209 C CA . GLY A 1 161 ? -19.640 4.333 13.720 1.00 92.38 161 GLY A CA 1
ATOM 1210 C C . GLY A 1 161 ? -21.116 4.498 14.105 1.00 92.38 161 GLY A C 1
ATOM 1211 O O . GLY A 1 161 ? -21.417 5.228 15.054 1.00 92.38 161 GLY A O 1
ATOM 1212 N N . THR A 1 162 ? -22.044 3.790 13.453 1.00 91.56 162 THR A N 1
ATOM 1213 C CA . THR A 1 162 ? -23.480 3.899 13.741 1.00 91.56 162 THR A CA 1
ATOM 1214 C C . THR A 1 162 ? -23.847 3.282 15.091 1.00 91.56 162 THR A C 1
ATOM 1216 O O . THR A 1 162 ? -23.428 2.182 15.462 1.00 91.56 162 THR A O 1
ATOM 1219 N N . VAL A 1 163 ? -24.695 3.983 15.851 1.00 86.88 163 VAL A N 1
ATOM 1220 C CA . VAL A 1 163 ? -25.216 3.485 17.131 1.00 86.88 163 VAL A CA 1
ATOM 1221 C C . VAL A 1 163 ? -26.101 2.262 16.889 1.00 86.88 163 VAL A C 1
ATOM 1223 O O . VAL A 1 163 ? -27.162 2.369 16.281 1.00 86.88 163 VAL A O 1
ATOM 1226 N N . GLY A 1 164 ? -25.693 1.115 17.433 1.00 84.19 164 GLY A N 1
ATOM 1227 C CA . GLY A 1 164 ? -26.430 -0.145 17.318 1.00 84.19 164 GLY A CA 1
ATOM 1228 C C . GLY A 1 164 ? -25.989 -1.049 16.164 1.00 84.19 164 GLY A C 1
ATOM 1229 O O . GLY A 1 164 ? -26.534 -2.145 16.062 1.00 84.19 164 GLY A O 1
ATOM 1230 N N . GLY A 1 165 ? -25.014 -0.625 15.349 1.00 88.12 165 GLY A N 1
ATOM 1231 C CA . GLY A 1 165 ? -24.305 -1.498 14.405 1.00 88.12 165 GLY A CA 1
ATOM 1232 C C . GLY A 1 165 ? -23.187 -2.300 15.081 1.00 88.12 165 GLY A C 1
ATOM 1233 O 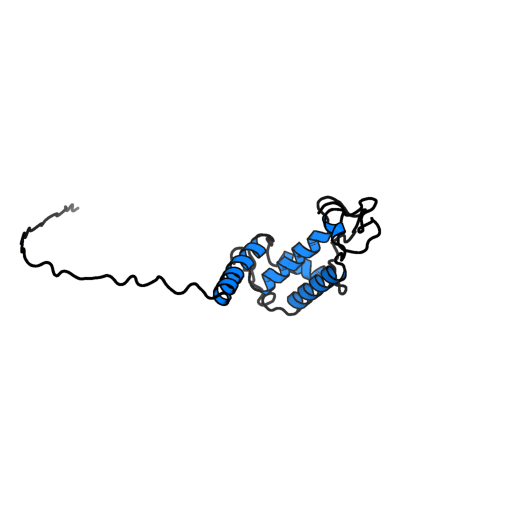O . GLY A 1 165 ? -22.853 -2.064 16.248 1.00 88.12 165 GLY A O 1
ATOM 1234 N N . ASN A 1 166 ? -22.587 -3.242 14.351 1.00 92.81 166 ASN A N 1
ATOM 1235 C CA . ASN A 1 166 ? -21.492 -4.072 14.860 1.00 92.81 166 ASN A CA 1
ATOM 1236 C C . ASN A 1 166 ? -20.119 -3.382 14.736 1.00 92.81 166 ASN A C 1
ATOM 1238 O O . ASN A 1 166 ? -19.212 -3.644 15.532 1.00 92.81 166 ASN A O 1
ATOM 1242 N N . CYS A 1 167 ? -19.981 -2.410 13.828 1.00 94.75 167 CYS A N 1
ATOM 1243 C CA . CYS A 1 167 ? -18.780 -1.585 13.700 1.00 94.75 167 CYS A CA 1
ATOM 1244 C C . CYS A 1 167 ? -18.870 -0.272 14.496 1.00 94.75 167 CYS A C 1
ATOM 1246 O O . CYS A 1 167 ? -19.016 0.820 13.954 1.00 94.75 167 CYS A O 1
ATOM 1248 N N . THR A 1 168 ? -18.800 -0.362 15.824 1.00 94.06 168 THR A N 1
ATOM 1249 C CA . THR A 1 168 ? -18.764 0.832 16.691 1.00 94.06 168 THR A CA 1
ATOM 1250 C C . THR A 1 168 ? -17.432 1.592 16.582 1.00 94.06 168 THR A C 1
ATOM 1252 O O . THR A 1 168 ? -16.425 1.029 16.175 1.00 94.06 168 THR A O 1
ATOM 1255 N N . CYS A 1 169 ? -17.360 2.847 17.041 1.00 92.75 169 CYS A N 1
ATOM 1256 C CA . CYS A 1 169 ? -16.138 3.672 16.966 1.00 92.75 169 CYS A CA 1
ATOM 1257 C C . CYS A 1 169 ? -14.859 3.079 17.586 1.00 92.75 169 CYS A C 1
ATOM 1259 O O . CYS A 1 169 ? -13.769 3.561 17.292 1.00 92.75 169 CYS A O 1
ATOM 1261 N N . GLY A 1 170 ? -14.974 2.078 18.464 1.00 90.62 170 GLY A N 1
ATOM 1262 C CA . GLY A 1 170 ? -13.831 1.369 19.047 1.00 90.62 170 GLY A CA 1
ATOM 1263 C C . GLY A 1 170 ? -13.430 0.096 18.299 1.00 90.62 170 GLY A C 1
ATOM 1264 O O . GLY A 1 170 ? -12.504 -0.584 18.740 1.00 90.62 170 GLY A O 1
ATOM 1265 N N . THR A 1 171 ? -14.133 -0.259 17.220 1.00 94.94 171 THR A N 1
ATOM 1266 C CA . THR A 1 171 ? -13.869 -1.468 16.442 1.00 94.94 171 THR A CA 1
ATOM 1267 C C . THR A 1 171 ? -12.489 -1.363 15.787 1.00 94.94 171 THR A C 1
ATOM 1269 O O . THR A 1 171 ? -12.230 -0.401 15.061 1.00 94.94 171 THR A O 1
ATOM 1272 N N . PRO A 1 172 ? -11.573 -2.312 16.043 1.00 94.81 172 PRO A N 1
ATOM 1273 C CA . PRO A 1 172 ? -10.269 -2.319 15.396 1.00 94.81 172 PRO A CA 1
ATOM 1274 C C . PRO A 1 172 ? -10.391 -2.524 13.885 1.00 94.81 172 PRO A C 1
ATOM 1276 O O . PRO A 1 172 ? -11.302 -3.206 13.420 1.00 94.81 172 PRO A O 1
ATOM 1279 N N . GLY A 1 173 ? -9.428 -1.996 13.138 1.00 95.19 173 GLY A N 1
ATOM 1280 C CA . GLY A 1 173 ? -9.303 -2.246 11.706 1.00 95.19 173 GLY A CA 1
ATOM 1281 C C . GLY A 1 173 ? -9.152 -0.976 10.876 1.00 95.19 173 GLY A C 1
ATOM 1282 O O . GLY A 1 173 ? -9.260 0.142 11.384 1.00 95.19 173 GLY A O 1
ATOM 1283 N N . PHE A 1 174 ? -8.910 -1.173 9.587 1.00 95.19 174 PHE A N 1
ATOM 1284 C CA . PHE A 1 174 ? -8.702 -0.148 8.571 1.00 95.19 174 PHE A CA 1
ATOM 1285 C C . PHE A 1 174 ? -10.006 0.298 7.923 1.00 95.19 174 PHE A C 1
ATOM 1287 O O . PHE A 1 174 ? -10.276 0.031 6.760 1.00 95.19 174 PHE A O 1
ATOM 1294 N N . TRP A 1 175 ? -10.790 1.040 8.698 1.00 94.38 175 TRP A N 1
ATOM 1295 C CA . TRP A 1 175 ? -12.044 1.651 8.269 1.00 94.38 175 TRP A CA 1
ATOM 1296 C C . TRP A 1 175 ? -12.118 3.115 8.723 1.00 94.38 175 TRP A C 1
ATOM 1298 O O . TRP A 1 175 ? -11.346 3.555 9.581 1.00 94.38 175 TRP A O 1
ATOM 1308 N N . ASN A 1 176 ? -13.056 3.871 8.160 1.00 93.81 176 ASN A N 1
ATOM 1309 C CA . ASN A 1 1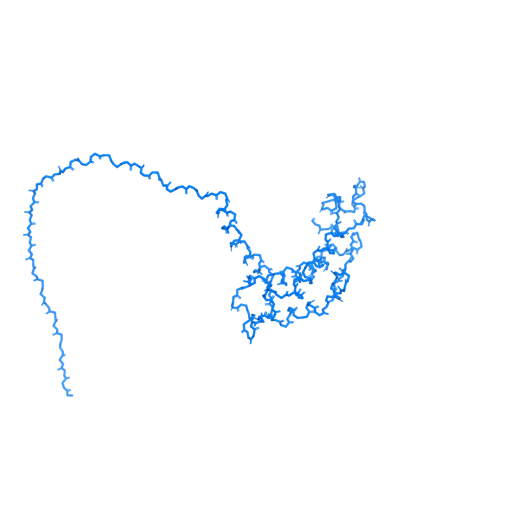76 ? -13.479 5.189 8.632 1.00 93.81 176 ASN A CA 1
ATOM 1310 C C . ASN A 1 176 ? -14.996 5.345 8.391 1.00 93.81 176 ASN A C 1
ATOM 1312 O O . ASN A 1 176 ? -15.627 4.462 7.825 1.00 93.81 176 ASN A O 1
ATOM 1316 N N . GLU A 1 177 ? -15.588 6.468 8.794 1.00 91.06 177 GLU A N 1
ATOM 1317 C CA . GLU A 1 177 ? -17.040 6.705 8.656 1.00 91.06 177 GLU A CA 1
ATOM 1318 C C . GLU A 1 177 ? -17.512 7.044 7.222 1.00 91.06 177 GLU A C 1
ATOM 1320 O O . GLU A 1 177 ? -18.648 7.471 7.040 1.00 91.06 177 GLU A O 1
ATOM 1325 N N . ASN A 1 178 ? -16.651 6.965 6.201 1.00 81.62 178 ASN A N 1
ATOM 1326 C CA . ASN A 1 178 ? -17.016 7.335 4.827 1.00 81.62 178 ASN A CA 1
ATOM 1327 C C . ASN A 1 178 ? -16.296 6.447 3.817 1.00 81.62 178 ASN A C 1
ATOM 1329 O O . ASN A 1 178 ? -15.332 6.863 3.160 1.00 81.62 178 ASN A O 1
ATOM 1333 N N . TRP A 1 179 ? -16.837 5.236 3.733 1.00 62.69 179 TRP A N 1
ATOM 1334 C CA . TRP A 1 179 ? -16.751 4.318 2.607 1.00 62.69 179 TRP A CA 1
ATOM 1335 C C . TRP A 1 179 ? -18.095 4.261 1.872 1.00 62.69 179 TRP A C 1
ATOM 1337 O O . TRP A 1 179 ? -19.135 4.558 2.504 1.00 62.69 179 TRP A O 1
#

Secondary structure (DSSP, 8-state):
-----------------------------------PPPHHHHHHHHHHHHHHHHHHTS----HHHHHHHHHHB-TTS-BTT-----BTTS-SSS-GGGHHHHHHHHHHHHHTT-S-TTSS--TT--TTTTT-HHHHHHHHHHHHHHHHT----THHHHSTT-TTSSS-TT--SS-BS--

Solvent-accessible surface area (backbone atoms only — not comparable to full-atom values): 10927 Å² total; per-residue (Å²): 137,85,88,83,84,88,82,90,86,83,92,80,89,80,91,79,90,79,91,81,85,84,80,87,78,78,74,84,73,80,73,73,80,70,82,76,75,49,73,67,57,48,50,53,51,49,50,67,56,46,52,38,57,54,30,65,75,45,78,66,85,28,60,66,52,56,50,51,54,61,70,35,48,44,98,82,29,47,49,79,86,55,52,74,66,39,20,66,80,19,55,48,72,84,43,50,47,57,50,58,54,54,55,37,53,38,50,48,26,46,32,72,66,34,58,60,88,80,48,53,42,60,94,62,58,50,77,71,36,45,77,23,66,67,54,49,51,50,35,53,37,32,52,50,37,51,66,74,38,42,54,86,56,71,39,32,50,78,41,29,51,37,91,90,47,87,20,36,56,82,47,77,34,70,35,31,62,56,98